Protein AF-A0A7S1AJP6-F1 (afdb_monomer)

InterPro domains:
  IPR013953 FACT complex subunit SPT16, middle domain [PF08644] (137-241)
  IPR013953 FACT complex subunit SPT16, middle domain [SM01286] (136-281)
  IPR040258 FACT complex subunit Spt16 [PTHR13980] (9-328)
  IPR056595 FACT complex subunit SPT16, PH-like domain [PF24824] (252-328)

Sequence (329 aa):
KEREEREKAKKKAAQKEKEKEREERERREKAKKAQEKMREKTSRQKQEPVVTGSARDRLRSRNSQTKQDMAAQARLEEKNVELRAKKLAELKERFSGKAARGDAKAGDGAQKLTRYKAYSSFDQIPKEVLSRPGRLYMDLDKEVLLAPINGCFVPFHARMIKNMARQTEGGVQFLRVNFFTPGNGKGVDDFPAAGPRRAYIKELSFRCEEAVNMDTVLRSFKEVQKRMKQKEDGGEVQQSTGELRRLGSFPCLRDLSMRPIFGTGRRSVGTLEAHQNGFRFNLSGGKDKVDVLYSSVRNAIFEPCEGSMVVLIHLRMKNPIMVAKKKTL

Solvent-accessible surface area (backbone atoms only — not comparable to full-atom values): 19882 Å² total; per-residue (Å²): 109,76,69,57,53,54,50,52,50,50,54,54,50,55,53,53,50,55,52,50,54,50,53,52,52,54,51,54,51,53,51,51,55,51,53,52,55,52,52,54,57,63,62,70,76,74,79,83,90,82,82,92,75,73,78,72,65,58,56,57,56,50,53,54,51,53,50,51,51,51,53,52,50,52,55,49,49,52,51,48,51,51,51,48,50,52,52,49,48,52,49,46,48,35,73,74,45,104,52,82,73,84,87,80,92,74,70,100,69,78,69,44,58,81,76,68,71,52,71,95,54,77,87,74,53,62,67,75,56,71,74,45,82,83,55,71,46,65,43,80,89,65,39,22,37,34,38,61,54,96,90,40,76,47,74,40,37,51,91,51,47,67,50,75,47,78,47,79,57,95,92,43,38,32,42,38,39,33,31,52,37,81,80,48,91,52,59,59,82,37,46,75,84,78,47,104,88,56,84,76,67,53,67,50,75,43,79,46,89,61,63,67,56,54,54,49,43,54,49,54,47,53,49,47,52,52,52,53,49,50,54,58,76,55,49,79,64,68,60,74,92,65,82,80,50,77,50,96,76,56,63,70,45,72,85,39,75,52,83,82,51,56,59,88,89,51,85,35,38,19,34,42,36,45,36,78,49,26,39,38,40,40,37,66,95,54,94,56,68,49,79,47,46,54,88,44,45,66,47,78,47,77,44,70,62,80,91,48,98,57,72,45,80,46,69,38,40,71,54,49,42,81,51,70,91,39,81,43,87

Organism: Noctiluca scintillans (NCBI:txid2966)

Secondary structure (DSSP, 8-state):
-HHHHHHHHHHHHHHHHHHHHHHHHHHHHHHHHHHHHHHHHHHHTS--------TTHHHHHHHHHHHHHHHHHHHHHHHHHHHHHHHHHHHHHHHHTT---SSSS--TT---GGG--S-SSGGGS-HHHHTSTT--EEETTTTEEEEEETTEEEEEEGGGEEEEEEEEETTEEEEEEEE-BTTBSS-GGGSPP--TT-----EEEEEES-HHHHHHHHHHHHHHHHHHHHHHHTTT-----------SS--EEEEEEPSS-SSSSS--EEEEEE-SSEEEEEETTSS-EEEEEGGGEEEEEEE-SSSSSS-EEEEEESS-EEETTEEE-

Foldseek 3Di:
DVVVVVVVVVVVVVVVVVVVVVVVVVVVVVVVVVVVVVVVVVVVVPDDDDDDDDDPPVVVVVVVVVVVVVVVVVVVVVVVVVVVVVVVVVVCCCVVDDNPDDDDPDPPQLAQPVVQDQDPDPVPPDVVQLVDWPFWDADLVSQWIFHHDPRHTDTDHLQQWPAWDWDADPNWIKIKTAGDDDVRDDDVRSYDPDDPPDDDDGMDMDIDPDPVSVVVVRVSSVVSVVVVVCCRLPPDQPPPPDDFAADPDWDKDAQDFDPPDQDPDDTFGFMWTDGDFWIKTDGVPDPDIDTGGPVQFPDWDWDDPPVNPDTDTDTDGPTWDDGNNDTHD

Nearest PDB structures (foldseek):
  7xsx-assembly1_j  TM=6.850E-01  e=1.076E-17  Komagataella phaffii
  7xtd-assembly1_j  TM=6.850E-01  e=1.206E-17  Komagataella phaffii
  7xt7-assembly1_j  TM=6.769E-01  e=1.076E-17  Komagataella phaffii
  7xti-assembly1_j  TM=6.802E-01  e=4.718E-17  Komagataella phaffii
  4khb-assembly1_A  TM=8.424E-01  e=1.590E-07  Thermochaetoides thermophila DSM 1495

Structure (mmCIF, N/CA/C/O backbone):
data_AF-A0A7S1AJP6-F1
#
_entry.id   AF-A0A7S1AJP6-F1
#
loop_
_atom_site.group_PDB
_atom_site.id
_atom_site.type_symbol
_atom_site.label_atom_id
_atom_site.label_alt_id
_atom_site.label_comp_id
_atom_site.label_asym_id
_atom_site.label_entity_id
_atom_site.label_seq_id
_atom_site.pdbx_PDB_ins_code
_atom_site.Cartn_x
_atom_site.Cartn_y
_atom_site.Cartn_z
_atom_site.occupancy
_atom_site.B_iso_or_equiv
_atom_site.auth_seq_id
_atom_site.auth_comp_id
_atom_site.auth_asym_id
_atom_site.auth_atom_id
_atom_site.pdbx_PDB_model_num
ATOM 1 N N . LYS A 1 1 ? -38.779 37.339 4.506 1.00 56.16 1 LYS A N 1
ATOM 2 C CA . LYS A 1 1 ? -37.545 36.576 4.817 1.00 56.16 1 LYS A CA 1
ATOM 3 C C . LYS A 1 1 ? -37.358 35.370 3.886 1.00 56.16 1 LYS A C 1
ATOM 5 O O . LYS A 1 1 ? -36.545 35.473 2.982 1.00 56.16 1 LYS A O 1
ATOM 10 N N . GLU A 1 2 ? -38.153 34.299 3.971 1.00 60.12 2 GLU A N 1
ATOM 11 C CA . GLU A 1 2 ? -37.945 33.082 3.145 1.00 60.12 2 GLU A CA 1
ATOM 12 C C . GLU A 1 2 ? -38.158 33.289 1.622 1.00 60.12 2 GLU A C 1
ATOM 14 O O . GLU A 1 2 ? -37.448 32.732 0.782 1.00 60.12 2 GLU A O 1
ATOM 19 N N . ARG A 1 3 ? -39.099 34.166 1.238 1.00 60.50 3 ARG A N 1
ATOM 20 C CA . ARG A 1 3 ? -39.357 34.531 -0.170 1.00 60.50 3 ARG A CA 1
ATOM 21 C C . ARG A 1 3 ? -38.230 35.376 -0.788 1.00 60.50 3 ARG A C 1
ATOM 23 O O . ARG A 1 3 ? -37.900 35.176 -1.953 1.00 60.50 3 ARG A O 1
ATOM 30 N N . GLU A 1 4 ? -37.600 36.252 -0.004 1.00 67.00 4 GLU A N 1
ATOM 31 C CA . GLU A 1 4 ? -36.459 37.074 -0.444 1.00 67.00 4 GLU A CA 1
ATOM 32 C C . GLU A 1 4 ? -35.175 36.250 -0.592 1.00 67.00 4 GLU A C 1
ATOM 34 O O . GLU A 1 4 ? -34.399 36.480 -1.519 1.00 67.00 4 GLU A O 1
ATOM 39 N N . GLU A 1 5 ? -34.947 35.259 0.276 1.00 68.94 5 GLU A N 1
ATOM 40 C CA . GLU A 1 5 ? -33.808 34.343 0.136 1.00 68.94 5 GLU A CA 1
ATOM 41 C C . GLU A 1 5 ? -33.922 33.472 -1.116 1.00 68.94 5 GLU A C 1
ATOM 43 O O . GLU A 1 5 ? -32.939 33.312 -1.846 1.00 68.94 5 GLU A O 1
ATOM 48 N N . ARG A 1 6 ? -35.126 32.981 -1.439 1.00 70.00 6 ARG A N 1
ATOM 49 C CA . ARG A 1 6 ? -35.370 32.256 -2.697 1.00 70.00 6 ARG A CA 1
ATOM 50 C C . ARG A 1 6 ? -35.142 33.133 -3.928 1.00 70.00 6 ARG A C 1
ATOM 52 O O . ARG A 1 6 ? -34.615 32.647 -4.929 1.00 70.00 6 ARG A O 1
ATOM 59 N N . GLU A 1 7 ? -35.494 34.414 -3.871 1.00 75.38 7 GLU A N 1
ATOM 60 C CA . GLU A 1 7 ? -35.262 35.340 -4.984 1.00 75.38 7 GLU A CA 1
ATOM 61 C C . GLU A 1 7 ? -33.769 35.667 -5.165 1.00 75.38 7 GLU A C 1
ATOM 63 O O . GLU A 1 7 ? -33.260 35.663 -6.289 1.00 75.38 7 GLU A O 1
ATOM 68 N N . LYS A 1 8 ? -33.031 35.854 -4.061 1.00 73.19 8 LYS A N 1
ATOM 69 C CA . LYS A 1 8 ? -31.567 36.025 -4.080 1.00 73.19 8 LYS A CA 1
ATOM 70 C C . LYS A 1 8 ? -30.852 34.774 -4.597 1.00 73.19 8 LYS A C 1
ATOM 72 O O . LYS A 1 8 ? -29.915 34.893 -5.388 1.00 73.19 8 LYS A O 1
ATOM 77 N N . ALA A 1 9 ? -31.314 33.579 -4.224 1.00 75.69 9 ALA A N 1
ATOM 78 C CA . ALA A 1 9 ? -30.767 32.319 -4.724 1.00 75.69 9 ALA A CA 1
ATOM 79 C C . ALA A 1 9 ? -30.994 32.151 -6.237 1.00 75.69 9 ALA A C 1
ATOM 81 O O . ALA A 1 9 ? -30.064 31.778 -6.955 1.00 75.69 9 ALA A O 1
ATOM 82 N N . LYS A 1 10 ? -32.184 32.507 -6.743 1.00 79.00 10 LYS A N 1
ATOM 83 C CA . LYS A 1 10 ? -32.485 32.490 -8.185 1.00 79.00 10 LYS A CA 1
ATOM 84 C C . LYS A 1 10 ? -31.628 33.480 -8.977 1.00 79.00 10 LYS A C 1
ATOM 86 O O . LYS A 1 10 ? -31.074 33.103 -10.006 1.00 79.00 10 LYS A O 1
ATOM 91 N N . LYS A 1 11 ? -31.444 34.710 -8.482 1.00 79.38 11 LYS A N 1
ATOM 92 C CA . LYS A 1 11 ? -30.572 35.710 -9.133 1.00 79.38 11 LYS A CA 1
ATOM 93 C C . LYS A 1 11 ? -29.110 35.251 -9.176 1.00 79.38 11 LYS A C 1
ATOM 95 O O . LYS A 1 11 ? -28.460 35.376 -10.210 1.00 79.38 11 LYS A O 1
ATOM 100 N N . LYS A 1 12 ? -28.615 34.631 -8.099 1.00 78.31 12 LYS A N 1
ATOM 101 C CA . LYS A 1 12 ? -27.246 34.091 -8.030 1.00 78.31 12 LYS A CA 1
ATOM 102 C C . LYS A 1 12 ? -27.038 32.878 -8.947 1.00 78.31 12 LYS A C 1
ATOM 104 O O . LYS A 1 12 ? -25.957 32.724 -9.513 1.00 78.31 12 LYS A O 1
ATOM 109 N N . ALA A 1 13 ? -28.057 32.035 -9.118 1.00 78.00 13 ALA A N 1
ATOM 110 C CA . ALA A 1 13 ? -28.024 30.920 -10.063 1.00 78.00 13 ALA A CA 1
ATOM 111 C C . ALA A 1 13 ? -27.992 31.413 -11.520 1.00 78.00 13 ALA A C 1
ATOM 113 O O . ALA A 1 13 ? -27.115 30.999 -12.274 1.00 78.00 13 ALA A O 1
ATOM 114 N N . ALA A 1 14 ? -28.853 32.373 -11.874 1.00 82.62 14 ALA A N 1
ATOM 115 C CA . ALA A 1 14 ? -28.887 32.965 -13.213 1.00 82.62 14 ALA A CA 1
ATOM 116 C C . ALA A 1 14 ? -27.579 33.694 -13.574 1.00 82.62 14 ALA A C 1
ATOM 118 O O . ALA A 1 14 ? -27.134 33.664 -14.719 1.00 82.62 14 ALA A O 1
ATOM 119 N N . GLN A 1 15 ? -26.929 34.329 -12.595 1.00 81.38 15 GLN A N 1
ATOM 120 C CA . GLN A 1 15 ? -25.642 34.992 -12.810 1.00 81.38 15 GLN A CA 1
ATOM 121 C C . GLN A 1 15 ? -24.507 33.985 -13.058 1.00 81.38 15 GLN A C 1
ATOM 123 O O . GLN A 1 15 ? -23.701 34.195 -13.961 1.00 81.38 15 GLN A O 1
ATOM 128 N N . LYS A 1 16 ? -24.492 32.857 -12.334 1.00 82.56 16 LYS A N 1
ATOM 129 C CA . LYS A 1 16 ? -23.535 31.761 -12.571 1.00 82.56 16 LYS A CA 1
ATOM 130 C C . LYS A 1 16 ? -23.723 31.084 -13.926 1.00 82.56 16 LYS A C 1
ATOM 132 O O . LYS A 1 16 ? -22.752 30.619 -14.513 1.00 82.56 16 LYS A O 1
ATOM 137 N N . GLU A 1 17 ? -24.956 30.984 -14.403 1.00 83.00 17 GLU A N 1
ATOM 138 C CA . GLU A 1 17 ? -25.256 30.373 -15.698 1.00 83.00 17 GLU A CA 1
ATOM 139 C C . GLU A 1 17 ? -24.767 31.256 -16.855 1.00 83.00 17 GLU A C 1
ATOM 141 O O . GLU A 1 17 ? -24.049 30.779 -17.731 1.00 83.00 17 GLU A O 1
ATOM 146 N N . LYS A 1 18 ? -25.002 32.573 -16.768 1.00 84.31 18 LYS A N 1
ATOM 147 C CA . LYS A 1 18 ? -24.465 33.557 -17.725 1.00 84.31 18 LYS A CA 1
ATOM 148 C C . LYS A 1 18 ? -22.935 33.599 -17.756 1.00 84.31 18 LYS A C 1
ATOM 150 O O . LYS A 1 18 ? -22.341 33.794 -18.814 1.00 84.31 18 LYS A O 1
ATOM 155 N N . GLU A 1 19 ? -22.287 33.425 -16.607 1.00 83.88 19 GLU A N 1
ATOM 156 C CA . GLU A 1 19 ? -20.824 33.384 -16.519 1.00 83.88 19 GLU A CA 1
ATOM 157 C C . GLU A 1 19 ? -20.253 32.126 -17.197 1.00 83.88 19 GLU A C 1
ATOM 159 O O . GLU A 1 19 ? -19.309 32.222 -17.980 1.00 83.88 19 GLU A O 1
ATOM 164 N N . LYS A 1 20 ? -20.899 30.967 -17.009 1.00 82.31 20 LYS A N 1
ATOM 165 C CA . LYS A 1 20 ? -20.530 29.719 -17.699 1.00 82.31 20 LYS A CA 1
ATOM 166 C C . LYS A 1 20 ? -20.702 29.801 -19.216 1.00 82.31 20 LYS A C 1
ATOM 168 O O . LYS A 1 20 ? -19.818 29.356 -19.946 1.00 82.31 20 LYS A O 1
ATOM 173 N N . GLU A 1 21 ? -21.799 30.384 -19.700 1.00 83.25 21 GLU A N 1
ATOM 174 C CA . GLU A 1 21 ? -22.013 30.570 -21.143 1.00 83.25 21 GLU A CA 1
ATOM 175 C C . GLU A 1 21 ? -20.952 31.485 -21.767 1.00 83.25 21 GLU A C 1
ATOM 177 O O . GLU A 1 21 ? -20.473 31.233 -22.879 1.00 83.25 21 GLU A O 1
ATOM 182 N N . ARG A 1 22 ? -20.532 32.529 -21.042 1.00 84.19 22 ARG A N 1
ATOM 183 C CA . ARG A 1 22 ? -19.465 33.430 -21.489 1.00 84.19 22 ARG A CA 1
ATOM 184 C C . ARG A 1 22 ? -18.120 32.708 -21.588 1.00 84.19 22 ARG A C 1
ATOM 186 O O . ARG A 1 22 ? -17.447 32.833 -22.612 1.00 84.19 22 ARG A O 1
ATOM 193 N N . GLU A 1 23 ? -17.756 31.912 -20.585 1.00 82.12 23 GLU A N 1
ATOM 194 C CA . GLU A 1 23 ? -16.522 31.114 -20.613 1.00 82.12 23 GLU A CA 1
ATOM 195 C C . GLU A 1 23 ? -16.518 30.077 -21.747 1.00 82.12 23 GLU A C 1
ATOM 197 O O . GLU A 1 23 ? -15.492 29.864 -22.403 1.00 82.12 23 GLU A O 1
ATOM 202 N N . GLU A 1 24 ? -17.659 29.437 -22.022 1.00 82.12 24 GLU A N 1
ATOM 203 C CA . GLU A 1 24 ? -17.764 28.472 -23.118 1.00 82.12 24 GLU A CA 1
ATOM 204 C C . GLU A 1 24 ? -17.609 29.151 -24.486 1.00 82.12 24 GLU A C 1
ATOM 206 O O . GLU A 1 24 ? -16.906 28.639 -25.368 1.00 82.12 24 GLU A O 1
ATOM 211 N N . ARG A 1 25 ? -18.196 30.342 -24.656 1.00 84.31 25 ARG A N 1
ATOM 212 C CA . ARG A 1 25 ? -18.063 31.137 -25.882 1.00 84.31 25 ARG A CA 1
ATOM 213 C C . ARG A 1 25 ? -16.614 31.561 -26.125 1.00 84.31 25 ARG A C 1
ATOM 215 O O . ARG A 1 25 ? -16.120 31.395 -27.242 1.00 84.31 25 ARG A O 1
ATOM 222 N N . GLU A 1 26 ? -15.903 31.999 -25.087 1.00 84.44 26 GLU A N 1
ATOM 223 C CA . GLU A 1 26 ? -14.478 32.349 -25.181 1.00 84.44 26 GLU A CA 1
ATOM 224 C C . GLU A 1 26 ? -13.595 31.136 -25.522 1.00 84.44 26 GLU A C 1
ATOM 226 O O . GLU A 1 26 ? -12.657 31.247 -26.319 1.00 84.44 26 GLU A O 1
ATOM 231 N N . ARG A 1 27 ? -13.902 29.947 -24.984 1.00 82.69 27 ARG A N 1
ATOM 232 C CA . ARG A 1 27 ? -13.190 28.705 -25.338 1.00 82.69 27 ARG A CA 1
ATOM 233 C C . ARG A 1 27 ? -13.412 28.305 -26.795 1.00 82.69 27 ARG A C 1
ATOM 235 O O . ARG A 1 27 ? -12.450 27.941 -27.474 1.00 82.69 27 ARG A O 1
ATOM 242 N N . ARG A 1 28 ? -14.648 28.408 -27.298 1.00 83.81 28 ARG A N 1
ATOM 243 C CA . ARG A 1 28 ? -14.970 28.124 -28.709 1.00 83.81 28 ARG A CA 1
ATOM 244 C C . ARG A 1 28 ? -14.268 29.097 -29.658 1.00 83.81 28 ARG A C 1
ATOM 246 O O . ARG A 1 28 ? -13.784 28.679 -30.708 1.00 83.81 28 ARG A O 1
ATOM 253 N N . GLU A 1 29 ? -14.157 30.370 -29.286 1.00 85.38 29 GLU A N 1
ATOM 254 C CA . GLU A 1 29 ? -13.472 31.372 -30.107 1.00 85.38 29 GLU A CA 1
ATOM 255 C C . GLU A 1 29 ? -11.949 31.153 -30.147 1.00 85.38 29 GLU A C 1
ATOM 257 O O . GLU A 1 29 ? -11.337 31.215 -31.216 1.00 85.38 29 GLU A O 1
ATOM 262 N N . LYS A 1 30 ? -11.336 30.793 -29.008 1.00 85.50 30 LYS A N 1
ATOM 263 C CA . LYS A 1 30 ? -9.914 30.407 -28.948 1.00 85.50 30 LYS A CA 1
ATOM 264 C C . LYS A 1 30 ? -9.622 29.157 -29.784 1.00 85.50 30 LYS A C 1
ATOM 266 O O . LYS A 1 30 ? -8.602 29.118 -30.471 1.00 85.50 30 LYS A O 1
ATOM 271 N N . ALA A 1 31 ? -10.521 28.170 -29.784 1.00 80.12 31 ALA A N 1
ATOM 272 C CA . ALA A 1 31 ? -10.383 26.965 -30.605 1.00 80.12 31 ALA A CA 1
ATOM 273 C C . ALA A 1 31 ? -10.464 27.267 -32.114 1.00 80.12 31 ALA A C 1
ATOM 275 O O . ALA A 1 31 ? -9.651 26.751 -32.882 1.00 80.12 31 ALA A O 1
ATOM 276 N N . LYS A 1 32 ? -11.377 28.156 -32.536 1.00 84.56 32 LYS A N 1
ATOM 277 C CA . LYS A 1 32 ? -11.468 28.608 -33.937 1.00 84.56 32 LYS A CA 1
ATOM 278 C C . LYS A 1 32 ? -10.202 29.344 -34.387 1.00 84.56 32 LYS A C 1
ATOM 280 O O . LYS A 1 32 ? -9.630 28.984 -35.413 1.00 84.56 32 LYS A O 1
ATOM 285 N N . LYS A 1 33 ? -9.698 30.285 -33.578 1.00 82.62 33 LYS A N 1
ATOM 286 C CA . LYS A 1 33 ? -8.439 31.005 -33.857 1.00 82.62 33 LYS A CA 1
ATOM 287 C C . LYS A 1 33 ? -7.226 30.065 -33.927 1.00 82.62 33 LYS A C 1
ATOM 289 O O . LYS A 1 33 ? -6.312 30.296 -34.714 1.00 82.62 33 LYS A O 1
ATOM 294 N N . ALA A 1 34 ? -7.207 28.993 -33.131 1.00 78.81 34 ALA A N 1
ATOM 295 C CA . ALA A 1 34 ? -6.146 27.988 -33.186 1.00 78.81 34 ALA A CA 1
ATOM 296 C C . ALA A 1 34 ? -6.198 27.146 -34.474 1.00 78.81 34 ALA A C 1
ATOM 298 O O . ALA A 1 34 ? -5.155 26.914 -35.085 1.00 78.81 34 ALA A O 1
ATOM 299 N N . GLN A 1 35 ? -7.392 26.735 -34.921 1.00 73.50 35 GLN A N 1
ATOM 300 C CA . GLN A 1 35 ? -7.562 26.010 -36.188 1.00 73.50 35 GLN A CA 1
ATOM 301 C C . GLN A 1 35 ? -7.201 26.864 -37.409 1.00 73.50 35 GLN A C 1
ATOM 303 O O . GLN A 1 35 ? -6.574 26.361 -38.341 1.00 73.50 35 GLN A O 1
ATOM 308 N N . GLU A 1 36 ? -7.543 28.151 -37.396 1.00 78.06 36 GLU A N 1
ATOM 309 C CA . GLU A 1 36 ? -7.215 29.084 -38.478 1.00 78.06 36 GLU A CA 1
ATOM 310 C C . GLU A 1 36 ? -5.699 29.302 -38.603 1.00 78.06 36 GLU A C 1
ATOM 312 O O . GLU A 1 36 ? -5.139 29.142 -39.687 1.00 78.06 36 GLU A O 1
ATOM 317 N N . LYS A 1 37 ? -4.998 29.503 -37.475 1.00 75.56 37 LYS A N 1
ATOM 318 C CA . LYS A 1 37 ? -3.525 29.577 -37.447 1.00 75.56 37 LYS A CA 1
ATOM 319 C C . LYS A 1 37 ? -2.846 28.287 -37.907 1.00 75.56 37 LYS A C 1
ATOM 321 O O . LYS A 1 37 ? -1.757 28.335 -38.478 1.00 75.56 37 LYS A O 1
ATOM 326 N N . MET A 1 38 ? -3.455 27.130 -37.645 1.00 69.19 38 MET A N 1
ATOM 327 C CA . MET A 1 38 ? -2.921 25.844 -38.098 1.00 69.19 38 MET A CA 1
ATOM 328 C C . MET A 1 38 ? -3.061 25.701 -39.618 1.00 69.19 38 MET A C 1
ATOM 330 O O . MET A 1 38 ? -2.098 25.313 -40.274 1.00 69.19 38 MET A O 1
ATOM 334 N N . ARG A 1 39 ? -4.206 26.109 -40.184 1.00 71.88 39 ARG A N 1
ATOM 335 C CA . ARG A 1 39 ? -4.442 26.142 -41.638 1.00 71.88 39 ARG A CA 1
ATOM 336 C C . ARG A 1 39 ? -3.510 27.106 -42.373 1.00 71.88 39 ARG A C 1
ATOM 338 O O . ARG A 1 39 ? -2.997 26.746 -43.428 1.00 71.88 39 ARG A O 1
ATOM 345 N N . GLU A 1 40 ? -3.247 28.286 -41.813 1.00 66.12 40 GLU A N 1
ATOM 346 C CA . GLU A 1 40 ? -2.344 29.272 -42.426 1.00 66.12 40 GLU A CA 1
ATOM 347 C C . GLU A 1 40 ? -0.870 28.815 -42.404 1.00 66.12 40 GLU A C 1
ATOM 349 O O . GLU A 1 40 ? -0.107 29.075 -43.334 1.00 66.12 40 GLU A O 1
ATOM 354 N N . LYS A 1 41 ? -0.461 28.052 -41.380 1.00 63.97 41 LYS A N 1
ATOM 355 C CA . LYS A 1 41 ? 0.869 27.418 -41.357 1.00 63.97 41 LYS A CA 1
ATOM 356 C C . LYS A 1 41 ? 1.011 26.314 -42.404 1.00 63.97 41 LYS A C 1
ATOM 358 O O . LYS A 1 41 ? 2.082 26.178 -42.985 1.00 63.97 41 LYS A O 1
ATOM 363 N N . THR A 1 42 ? -0.052 25.557 -42.682 1.00 56.50 42 THR A N 1
ATOM 364 C CA . THR A 1 42 ? -0.032 24.511 -43.718 1.00 56.50 42 THR A CA 1
ATOM 365 C C . THR A 1 42 ? -0.034 25.091 -45.139 1.00 56.50 42 THR A C 1
ATOM 367 O O . THR A 1 42 ? 0.513 24.463 -46.043 1.00 56.50 42 THR A O 1
ATOM 370 N N . SER A 1 43 ? -0.594 26.289 -45.359 1.00 53.69 43 SER A N 1
ATOM 371 C CA . SER A 1 43 ? -0.595 26.932 -46.684 1.00 53.69 43 SER A CA 1
ATOM 372 C C . SER A 1 43 ? 0.733 27.613 -47.040 1.00 53.69 43 SER A C 1
ATOM 374 O O . SER A 1 43 ? 1.105 27.618 -48.211 1.00 53.69 43 SER A O 1
ATOM 376 N N . ARG A 1 44 ? 1.493 28.122 -46.057 1.00 50.97 44 ARG A N 1
ATOM 377 C CA . ARG A 1 44 ? 2.802 28.770 -46.297 1.00 50.97 44 ARG A CA 1
ATOM 378 C C . ARG A 1 44 ? 3.956 27.805 -46.582 1.00 50.97 44 ARG A C 1
ATOM 380 O O . ARG A 1 44 ? 4.976 28.231 -47.103 1.00 50.97 44 ARG A O 1
ATOM 387 N N . GLN A 1 45 ? 3.809 26.512 -46.296 1.00 47.84 45 GLN A N 1
ATOM 388 C CA . GLN A 1 45 ? 4.880 25.518 -46.460 1.00 47.84 45 GLN A CA 1
ATOM 389 C C . GLN A 1 45 ? 4.931 24.875 -47.865 1.00 47.84 45 GLN A C 1
ATOM 391 O O . GLN A 1 45 ? 5.579 23.848 -48.047 1.00 47.84 45 GLN A O 1
ATOM 396 N N . LYS A 1 46 ? 4.226 25.444 -48.858 1.00 46.72 46 LYS A N 1
ATOM 397 C CA . LYS A 1 46 ? 4.014 24.836 -50.186 1.00 46.72 46 LYS A CA 1
ATOM 398 C C . LYS A 1 46 ? 4.429 25.702 -51.388 1.00 46.72 46 LYS A C 1
ATOM 400 O O . LYS A 1 46 ? 3.881 25.515 -52.472 1.00 46.72 46 LYS A O 1
ATOM 405 N N . GLN A 1 47 ? 5.381 26.624 -51.231 1.00 35.81 47 GLN A N 1
ATOM 406 C CA . GLN A 1 47 ? 5.921 27.401 -52.356 1.00 35.81 47 GLN A CA 1
ATOM 407 C C . GLN A 1 47 ? 7.455 27.398 -52.382 1.00 35.81 47 GLN A C 1
ATOM 409 O O . GLN A 1 47 ? 8.089 28.109 -51.614 1.00 35.81 47 GLN A O 1
ATOM 414 N N . GLU A 1 48 ? 8.016 26.640 -53.327 1.00 33.31 48 GLU A N 1
ATOM 415 C CA . GLU A 1 48 ? 9.324 26.882 -53.954 1.00 33.31 48 GLU A CA 1
ATOM 416 C C . GLU A 1 48 ? 9.184 26.709 -55.486 1.00 33.31 48 GLU A C 1
ATOM 418 O O . GLU A 1 48 ? 8.255 26.024 -55.937 1.00 33.31 48 GLU A O 1
ATOM 423 N N . PRO A 1 49 ? 10.024 27.380 -56.302 1.00 43.12 49 PRO A N 1
ATOM 424 C CA . PRO A 1 49 ? 9.745 27.649 -57.712 1.00 43.12 49 PRO A CA 1
ATOM 425 C C . PRO A 1 49 ? 10.164 26.490 -58.629 1.00 43.12 49 PRO A C 1
ATOM 427 O O . PRO A 1 49 ? 11.176 25.833 -58.403 1.00 43.12 49 PRO A O 1
ATOM 430 N N . VAL A 1 50 ? 9.410 26.259 -59.712 1.00 35.81 50 VAL A N 1
ATOM 431 C CA . VAL A 1 50 ? 9.725 25.232 -60.721 1.00 35.81 50 VAL A CA 1
ATOM 432 C C . VAL A 1 50 ? 10.126 25.875 -62.047 1.00 35.81 50 VAL A C 1
ATOM 434 O O . VAL A 1 50 ? 9.387 26.669 -62.625 1.00 35.81 50 VAL A O 1
ATOM 437 N N . VAL A 1 51 ? 11.305 25.463 -62.516 1.00 40.16 51 VAL A N 1
ATOM 438 C CA . VAL A 1 51 ? 11.956 25.794 -63.789 1.00 40.16 51 VAL A CA 1
ATOM 439 C C . VAL A 1 51 ? 11.212 25.202 -65.002 1.00 40.16 51 VAL A C 1
ATOM 441 O O . VAL A 1 51 ? 10.559 24.153 -64.950 1.00 40.16 51 VAL A O 1
ATOM 444 N N . THR A 1 52 ? 11.331 25.933 -66.108 1.00 46.41 52 THR A N 1
ATOM 445 C CA . THR A 1 52 ? 10.752 25.753 -67.444 1.00 46.41 52 THR A CA 1
ATOM 446 C C . THR A 1 52 ? 10.931 24.347 -68.038 1.00 46.41 52 THR A C 1
ATOM 448 O O . THR A 1 52 ? 11.989 23.732 -67.961 1.00 46.41 52 THR A O 1
ATOM 451 N N . GLY A 1 53 ? 9.870 23.824 -68.665 1.00 42.16 53 GLY A N 1
ATOM 452 C CA . GLY A 1 53 ? 9.921 22.593 -69.461 1.00 42.16 53 GLY A CA 1
ATOM 453 C C . GLY A 1 53 ? 8.534 22.070 -69.860 1.00 42.16 53 GLY A C 1
ATOM 454 O O . GLY A 1 53 ? 7.715 21.777 -68.994 1.00 42.16 53 GLY A O 1
ATOM 455 N N . SER A 1 54 ? 8.307 21.997 -71.176 1.00 51.47 54 SER A N 1
ATOM 456 C CA . SER A 1 54 ? 7.141 21.528 -71.957 1.00 51.47 54 SER A CA 1
ATOM 457 C C . SER A 1 54 ? 5.906 20.976 -71.210 1.00 51.47 54 SER A C 1
ATOM 459 O O . SER A 1 54 ? 5.939 19.949 -70.529 1.00 51.47 54 SER A O 1
ATOM 461 N N . ALA A 1 55 ? 4.765 21.639 -71.420 1.00 54.78 55 ALA A N 1
ATOM 462 C CA . ALA A 1 55 ? 3.513 21.464 -70.679 1.00 54.78 55 ALA A CA 1
ATOM 463 C C . ALA A 1 55 ? 2.653 20.238 -71.064 1.00 54.78 55 ALA A C 1
ATOM 465 O O . ALA A 1 55 ? 1.666 19.962 -70.381 1.00 54.78 55 ALA A O 1
ATOM 466 N N . ARG A 1 56 ? 2.978 19.494 -72.132 1.00 53.84 56 ARG A N 1
ATOM 467 C CA . ARG A 1 56 ? 2.088 18.428 -72.648 1.00 53.84 56 ARG A CA 1
ATOM 468 C C . ARG A 1 56 ? 2.385 17.017 -72.120 1.00 53.84 56 ARG A C 1
ATOM 470 O O . ARG A 1 56 ? 1.432 16.289 -71.853 1.00 53.84 56 ARG A O 1
ATOM 477 N N . ASP A 1 57 ? 3.642 16.659 -71.850 1.00 50.78 57 ASP A N 1
ATOM 478 C CA . ASP A 1 57 ? 3.989 15.334 -71.286 1.00 50.78 57 ASP A CA 1
ATOM 479 C C . ASP A 1 57 ? 3.846 15.260 -69.756 1.00 50.78 57 ASP A C 1
ATOM 481 O O . ASP A 1 57 ? 3.477 14.229 -69.185 1.00 50.78 57 ASP A O 1
ATOM 485 N N . ARG A 1 58 ? 4.032 16.393 -69.068 1.00 52.25 58 ARG A N 1
ATOM 486 C CA . ARG A 1 58 ? 3.895 16.489 -67.604 1.00 52.25 58 ARG A CA 1
ATOM 487 C C . ARG A 1 58 ? 2.451 16.294 -67.123 1.00 52.25 58 ARG A C 1
ATOM 489 O O . ARG A 1 58 ? 2.244 15.851 -65.997 1.00 52.25 58 ARG A O 1
ATOM 496 N N . LEU A 1 59 ? 1.447 16.582 -67.956 1.00 49.66 59 LEU A N 1
ATOM 497 C CA . LEU A 1 59 ? 0.033 16.463 -67.575 1.00 49.66 59 LEU A CA 1
ATOM 498 C C . LEU A 1 59 ? -0.461 15.004 -67.576 1.00 49.66 59 LEU A C 1
ATOM 500 O O . LEU A 1 59 ? -1.322 14.646 -66.773 1.00 49.66 59 LEU A O 1
ATOM 504 N N . ARG A 1 60 ? 0.103 14.146 -68.440 1.00 52.38 60 ARG A N 1
ATOM 505 C CA . ARG A 1 60 ? -0.265 12.721 -68.531 1.00 52.38 60 ARG A CA 1
ATOM 506 C C . ARG A 1 60 ? 0.387 11.882 -67.430 1.00 52.38 60 ARG A C 1
ATOM 508 O O . ARG A 1 60 ? -0.321 11.125 -66.772 1.00 52.38 60 ARG A O 1
ATOM 515 N N . SER A 1 61 ? 1.677 12.096 -67.161 1.00 53.19 61 SER A N 1
ATOM 516 C CA . SER A 1 61 ? 2.405 11.417 -66.073 1.00 53.19 61 SER A CA 1
ATOM 517 C C . SER A 1 61 ? 1.887 11.817 -64.678 1.00 53.19 61 SER A C 1
ATOM 519 O O . SER A 1 61 ? 1.672 10.975 -63.806 1.00 53.19 61 SER A O 1
ATOM 521 N N . ARG A 1 62 ? 1.527 13.096 -64.483 1.00 54.78 62 ARG A N 1
ATOM 522 C CA . ARG A 1 62 ? 0.905 13.557 -63.232 1.00 54.78 62 ARG A CA 1
ATOM 523 C C . ARG A 1 62 ? -0.474 12.930 -63.004 1.00 54.78 62 ARG A C 1
ATOM 525 O O . ARG A 1 62 ? -0.789 12.582 -61.872 1.00 54.78 62 ARG A O 1
ATOM 532 N N . ASN A 1 63 ? -1.277 12.712 -64.048 1.00 57.44 63 ASN A N 1
ATOM 533 C CA . ASN A 1 63 ? -2.586 12.058 -63.917 1.00 57.44 63 ASN A CA 1
ATOM 534 C C . ASN A 1 63 ? -2.490 10.553 -63.611 1.00 57.44 63 ASN A C 1
ATOM 536 O O . ASN A 1 63 ? -3.330 10.043 -62.872 1.00 57.44 63 ASN A O 1
ATOM 540 N N . SER A 1 64 ? -1.491 9.834 -64.139 1.00 61.09 64 SER A N 1
ATOM 541 C CA . SER A 1 64 ? -1.274 8.423 -63.782 1.00 61.09 64 SER A CA 1
ATOM 542 C C . SER A 1 64 ? -0.770 8.267 -62.349 1.00 61.09 64 SER A C 1
ATOM 544 O O . SER A 1 64 ? -1.271 7.409 -61.626 1.00 61.09 64 SER A O 1
ATOM 546 N N . GLN A 1 65 ? 0.145 9.138 -61.910 1.00 60.88 65 GLN A N 1
ATOM 547 C CA . GLN A 1 65 ? 0.675 9.120 -60.545 1.00 60.88 65 GLN A CA 1
ATOM 548 C C . GLN A 1 65 ? -0.403 9.493 -59.517 1.00 60.88 65 GLN A C 1
ATOM 550 O O . GLN A 1 65 ? -0.597 8.777 -58.545 1.00 60.88 65 GLN A O 1
ATOM 555 N N . THR A 1 66 ? -1.216 10.520 -59.799 1.00 62.31 66 THR A N 1
ATOM 556 C CA . THR A 1 66 ? -2.329 10.914 -58.913 1.00 62.31 66 THR A CA 1
ATOM 557 C C . THR A 1 66 ? -3.388 9.808 -58.802 1.00 62.31 66 THR A C 1
ATOM 559 O O . THR A 1 66 ? -3.952 9.599 -57.732 1.00 62.31 66 THR A O 1
ATOM 562 N N . LYS A 1 67 ? -3.644 9.048 -59.879 1.00 66.31 67 LYS A N 1
ATOM 563 C CA . LYS A 1 67 ? -4.545 7.881 -59.835 1.00 66.31 67 LYS A CA 1
ATOM 564 C C . LYS A 1 67 ? -3.962 6.722 -59.020 1.00 66.31 67 LYS A C 1
ATOM 566 O O . LYS A 1 67 ? -4.712 6.073 -58.296 1.00 66.31 67 LYS A O 1
ATOM 571 N N . GLN A 1 68 ? -2.655 6.469 -59.115 1.00 67.88 68 GLN A N 1
ATOM 572 C CA . GLN A 1 68 ? -1.981 5.450 -58.304 1.00 67.88 68 GLN A CA 1
ATOM 573 C C . GLN A 1 68 ? -1.925 5.839 -56.822 1.00 67.88 68 GLN A C 1
ATOM 575 O O . GLN A 1 68 ? -2.209 4.996 -55.974 1.00 67.88 68 GLN A O 1
ATOM 580 N N . ASP A 1 69 ? -1.665 7.109 -56.509 1.00 69.19 69 ASP A N 1
ATOM 581 C CA . ASP A 1 69 ? -1.648 7.623 -55.136 1.00 69.19 69 ASP A CA 1
ATOM 582 C C . ASP A 1 69 ? -3.047 7.599 -54.505 1.00 69.19 69 ASP A C 1
ATOM 584 O O . ASP A 1 69 ? -3.198 7.178 -53.359 1.00 69.19 69 ASP A O 1
ATOM 588 N N . MET A 1 70 ? -4.092 7.950 -55.265 1.00 69.81 70 MET A N 1
ATOM 589 C CA . MET A 1 70 ? -5.488 7.824 -54.824 1.00 69.81 70 MET A CA 1
ATOM 590 C C . MET A 1 70 ? -5.887 6.359 -54.599 1.00 69.81 70 MET A C 1
ATOM 592 O O . MET A 1 70 ? -6.560 6.049 -53.619 1.00 69.81 70 MET A O 1
ATOM 596 N N . ALA A 1 71 ? -5.441 5.436 -55.459 1.00 74.75 71 ALA A N 1
ATOM 597 C CA . ALA A 1 71 ? -5.682 4.005 -55.274 1.00 74.75 71 ALA A CA 1
ATOM 598 C C . ALA A 1 71 ? -4.910 3.434 -54.068 1.00 74.75 71 ALA A C 1
ATOM 600 O O . ALA A 1 71 ? -5.425 2.575 -53.350 1.00 74.75 71 ALA A O 1
ATOM 601 N N . ALA A 1 72 ? -3.692 3.918 -53.810 1.00 74.56 72 ALA A N 1
ATOM 602 C CA . ALA A 1 72 ? -2.909 3.553 -52.634 1.00 74.56 72 ALA A CA 1
ATOM 603 C C . ALA A 1 72 ? -3.533 4.105 -51.342 1.00 74.56 72 ALA A C 1
ATOM 605 O O . ALA A 1 72 ? -3.608 3.379 -50.350 1.00 74.56 72 ALA A O 1
ATOM 606 N N . GLN A 1 73 ? -4.039 5.343 -51.362 1.00 72.06 73 GLN A N 1
ATOM 607 C CA . GLN A 1 73 ? -4.767 5.948 -50.243 1.00 72.06 73 GLN A CA 1
ATOM 608 C C . GLN A 1 73 ? -6.080 5.219 -49.955 1.00 72.06 73 GLN A C 1
ATOM 610 O O . GLN A 1 73 ? -6.319 4.872 -48.802 1.00 72.06 73 GLN A O 1
ATOM 615 N N . ALA A 1 74 ? -6.866 4.885 -50.982 1.00 77.19 74 ALA A N 1
ATOM 616 C CA . ALA A 1 74 ? -8.097 4.109 -50.820 1.00 77.19 74 ALA A CA 1
ATOM 617 C C . ALA A 1 74 ? -7.825 2.730 -50.188 1.00 77.19 74 ALA A C 1
ATOM 619 O O . ALA A 1 74 ? -8.469 2.352 -49.211 1.00 77.19 74 ALA A O 1
ATOM 620 N N . ARG A 1 75 ? -6.784 2.017 -50.647 1.00 79.31 75 ARG A N 1
ATOM 621 C CA . ARG A 1 75 ? -6.356 0.739 -50.040 1.00 79.31 75 ARG A CA 1
ATOM 622 C C . ARG A 1 75 ? -5.884 0.894 -48.593 1.00 79.31 75 ARG A C 1
ATOM 624 O O . ARG A 1 75 ? -6.054 -0.019 -47.783 1.00 79.31 75 ARG A O 1
ATOM 631 N N . LEU A 1 76 ? -5.252 2.019 -48.254 1.00 73.50 76 LEU A N 1
ATOM 632 C CA . LEU A 1 76 ? -4.826 2.312 -46.887 1.00 73.50 76 LEU A CA 1
ATOM 633 C C . LEU A 1 76 ? -6.031 2.610 -45.986 1.00 73.50 76 LEU A C 1
ATOM 635 O O . LEU A 1 76 ? -6.061 2.178 -44.836 1.00 73.50 76 LEU A O 1
ATOM 639 N N . GLU A 1 77 ? -7.026 3.334 -46.496 1.00 77.12 77 GLU A N 1
ATOM 640 C CA . GLU A 1 77 ? -8.271 3.640 -45.791 1.00 77.12 77 GLU A CA 1
ATOM 641 C C . GLU A 1 77 ? -9.098 2.383 -45.532 1.00 77.12 77 GLU A C 1
ATOM 643 O O . GLU A 1 77 ? -9.502 2.171 -44.390 1.00 77.12 77 GLU A O 1
ATOM 648 N N . GLU A 1 78 ? -9.247 1.501 -46.521 1.00 79.00 78 GLU A N 1
ATOM 649 C CA . GLU A 1 78 ? -9.900 0.196 -46.358 1.00 79.00 78 GLU A CA 1
ATOM 650 C C . GLU A 1 78 ? -9.207 -0.646 -45.279 1.00 79.00 78 GLU A C 1
ATOM 652 O O . GLU A 1 78 ? -9.852 -1.098 -44.330 1.00 79.00 78 GLU A O 1
ATOM 657 N N . LYS A 1 79 ? -7.870 -0.763 -45.336 1.00 81.00 79 LYS A N 1
ATOM 658 C CA . LYS A 1 79 ? -7.090 -1.451 -44.292 1.00 81.00 79 LYS A CA 1
ATOM 659 C C . LYS A 1 79 ? -7.242 -0.794 -42.923 1.00 81.00 79 LYS A C 1
ATOM 661 O O . LYS A 1 79 ? -7.305 -1.494 -41.915 1.00 81.00 79 LYS A O 1
ATOM 666 N N . ASN A 1 80 ? -7.309 0.534 -42.856 1.00 73.88 80 ASN A N 1
ATOM 667 C CA . ASN A 1 80 ? -7.495 1.265 -41.603 1.00 73.88 80 ASN A CA 1
ATOM 668 C C . ASN A 1 80 ? -8.904 1.081 -41.028 1.00 73.88 80 ASN A C 1
ATOM 670 O O . ASN A 1 80 ? -9.053 1.010 -39.808 1.00 73.88 80 ASN A O 1
ATOM 674 N N . VAL A 1 81 ? -9.933 0.995 -41.872 1.00 86.12 81 VAL A N 1
ATOM 675 C CA . VAL A 1 81 ? -11.305 0.675 -41.458 1.00 86.12 81 VAL A CA 1
ATOM 676 C C . VAL A 1 81 ? -11.366 -0.753 -40.927 1.00 86.12 81 VAL A C 1
ATOM 678 O O . VAL A 1 81 ? -11.886 -0.964 -39.833 1.00 86.12 81 VAL A O 1
ATOM 681 N N . GLU A 1 82 ? -10.750 -1.710 -41.620 1.00 82.56 82 GLU A N 1
ATOM 682 C CA . GLU A 1 82 ? -10.679 -3.101 -41.171 1.00 82.56 82 GLU A CA 1
ATOM 683 C C . GLU A 1 82 ? -9.897 -3.236 -39.852 1.00 82.56 82 GLU A C 1
ATOM 685 O O . GLU A 1 82 ? -10.353 -3.890 -38.914 1.00 82.56 82 GLU A O 1
ATOM 690 N N . LEU A 1 83 ? -8.758 -2.547 -39.717 1.00 80.44 83 LEU A N 1
ATOM 691 C CA . LEU A 1 83 ? -7.984 -2.474 -38.472 1.00 80.44 83 LEU A CA 1
ATOM 692 C C . LEU A 1 83 ? -8.781 -1.838 -37.330 1.00 80.44 83 LEU A C 1
ATOM 694 O O . LEU A 1 83 ? -8.698 -2.306 -36.193 1.00 80.44 83 LEU A O 1
ATOM 698 N N . ARG A 1 84 ? -9.558 -0.783 -37.602 1.00 79.19 84 ARG A N 1
ATOM 699 C CA . ARG A 1 84 ? -10.445 -0.164 -36.605 1.00 79.19 84 ARG A CA 1
ATOM 700 C C . ARG A 1 84 ? -11.565 -1.109 -36.202 1.00 79.19 84 ARG A C 1
ATOM 702 O O . ARG A 1 84 ? -11.847 -1.194 -35.013 1.00 79.19 84 ARG A O 1
ATOM 709 N N . ALA A 1 85 ? -12.161 -1.831 -37.148 1.00 87.81 85 ALA A N 1
ATOM 710 C CA . ALA A 1 85 ? -13.204 -2.812 -36.876 1.00 87.81 85 ALA A CA 1
ATOM 711 C C . ALA A 1 85 ? -12.666 -3.979 -36.038 1.00 87.81 85 ALA A C 1
ATOM 713 O O . ALA A 1 85 ? -13.269 -4.314 -35.022 1.00 87.81 85 ALA A O 1
ATOM 714 N N . LYS A 1 86 ? -11.489 -4.521 -36.380 1.00 85.50 86 LYS A N 1
ATOM 715 C CA . LYS A 1 86 ? -10.800 -5.556 -35.591 1.00 85.50 86 LYS A CA 1
ATOM 716 C C . LYS A 1 86 ? -10.466 -5.067 -34.183 1.00 85.50 86 LYS A C 1
ATOM 718 O O . LYS A 1 86 ? -10.790 -5.750 -33.221 1.00 85.50 86 LYS A O 1
ATOM 723 N N . LYS A 1 87 ? -9.917 -3.854 -34.036 1.00 79.38 87 LYS A N 1
ATOM 724 C CA . LYS A 1 87 ? -9.654 -3.255 -32.715 1.00 79.38 87 LYS A CA 1
ATOM 725 C C . LYS A 1 87 ? -10.931 -2.977 -31.924 1.00 79.38 87 LYS A C 1
ATOM 727 O O . LYS A 1 87 ? -10.927 -3.130 -30.712 1.00 79.38 87 LYS A O 1
ATOM 732 N N . LEU A 1 88 ? -12.020 -2.568 -32.576 1.00 73.88 88 LEU A N 1
ATOM 733 C CA . LEU A 1 88 ? -13.319 -2.365 -31.928 1.00 73.88 88 LEU A CA 1
ATOM 734 C C . LEU A 1 88 ? -13.957 -3.686 -31.500 1.00 73.88 88 LEU A C 1
ATOM 736 O O . LEU A 1 88 ? -14.564 -3.727 -30.436 1.00 73.88 88 LEU A O 1
ATOM 740 N N . ALA A 1 89 ? -13.818 -4.748 -32.294 1.00 80.31 89 ALA A N 1
ATOM 741 C CA . ALA A 1 89 ? -14.259 -6.091 -31.937 1.00 80.31 89 ALA A CA 1
ATOM 742 C C . ALA A 1 89 ? -13.439 -6.638 -30.762 1.00 80.31 89 ALA A C 1
ATOM 744 O O . ALA A 1 89 ? -14.024 -7.053 -29.770 1.00 80.31 89 ALA A O 1
ATOM 745 N N . GLU A 1 90 ? -12.112 -6.508 -30.810 1.00 77.06 90 GLU A N 1
ATOM 746 C CA . GLU A 1 90 ? -11.215 -6.857 -29.705 1.00 77.06 90 GLU A CA 1
ATOM 747 C C . GLU A 1 90 ? -11.538 -6.048 -28.436 1.00 77.06 90 GLU A C 1
ATOM 749 O O . GLU A 1 90 ? -11.586 -6.594 -27.338 1.00 77.06 90 GLU A O 1
ATOM 754 N N . LEU A 1 91 ? -11.811 -4.744 -28.562 1.00 64.44 91 LEU A N 1
ATOM 755 C CA . LEU A 1 91 ? -12.247 -3.906 -27.443 1.00 64.44 91 LEU A CA 1
ATOM 756 C C . LEU A 1 91 ? -13.604 -4.354 -26.902 1.00 64.44 91 LEU A C 1
ATOM 758 O O . LEU A 1 91 ? -13.766 -4.428 -25.689 1.00 64.44 91 LEU A O 1
ATOM 762 N N . LYS A 1 92 ? -14.572 -4.661 -27.771 1.00 72.75 92 LYS A N 1
ATOM 763 C C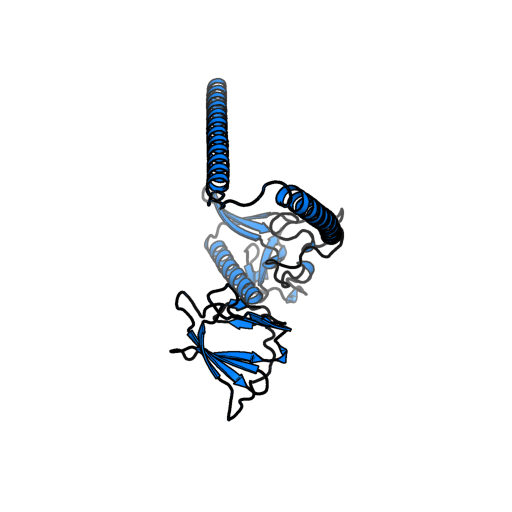A . LYS A 1 92 ? -15.882 -5.167 -27.350 1.00 72.75 92 LYS A CA 1
ATOM 764 C C . LYS A 1 92 ? -15.740 -6.493 -26.620 1.00 72.75 92 LYS A C 1
ATOM 766 O O . LYS A 1 92 ? -16.302 -6.605 -25.544 1.00 72.75 92 LYS A O 1
ATOM 771 N N . GLU A 1 93 ? -14.943 -7.424 -27.131 1.00 70.88 93 GLU A N 1
ATOM 772 C CA . GLU A 1 93 ? -14.692 -8.727 -26.513 1.00 70.88 93 GLU A CA 1
ATOM 773 C C . GLU A 1 93 ? -13.980 -8.590 -25.156 1.00 70.88 93 GLU A C 1
ATOM 775 O O . GLU A 1 93 ? -14.426 -9.158 -24.157 1.00 70.88 93 GLU A O 1
ATOM 780 N N . ARG A 1 94 ? -12.952 -7.728 -25.071 1.00 62.44 94 ARG A N 1
ATOM 781 C CA . ARG A 1 94 ? -12.272 -7.374 -23.809 1.00 62.44 94 ARG A CA 1
ATOM 782 C C . ARG A 1 94 ? -13.214 -6.744 -22.778 1.00 62.44 94 ARG A C 1
ATOM 784 O O . ARG A 1 94 ? -13.010 -6.931 -21.579 1.00 62.44 94 ARG A O 1
ATOM 791 N N . PHE A 1 95 ? -14.207 -5.971 -23.217 1.00 56.94 95 PHE A N 1
ATOM 792 C CA . PHE A 1 95 ? -15.180 -5.324 -22.330 1.00 56.94 95 PHE A CA 1
ATOM 793 C C . PHE A 1 95 ? -16.416 -6.191 -22.038 1.00 56.94 95 PHE A C 1
ATOM 795 O O . PHE A 1 95 ? -17.045 -5.986 -21.002 1.00 56.94 95 PHE A O 1
ATOM 802 N N . SER A 1 96 ? -16.764 -7.157 -22.895 1.00 61.78 96 SER A N 1
ATOM 803 C CA . SER A 1 96 ? -17.936 -8.027 -22.734 1.00 61.78 96 SER A CA 1
ATOM 804 C C . SER A 1 96 ? -17.641 -9.335 -21.999 1.00 61.78 96 SER A C 1
ATOM 806 O O . SER A 1 96 ? -18.569 -9.957 -21.488 1.00 61.78 96 SER A O 1
ATOM 808 N N . GLY A 1 97 ? -16.379 -9.767 -21.908 1.00 42.72 97 GLY A N 1
ATOM 809 C CA . GLY A 1 97 ? -16.010 -11.013 -21.238 1.00 42.72 97 GLY A CA 1
ATOM 810 C C . GLY A 1 97 ? -14.774 -10.876 -20.357 1.00 42.72 97 GLY A C 1
ATOM 811 O O . GLY A 1 97 ? -13.684 -10.709 -20.879 1.00 42.72 97 GLY A O 1
ATOM 812 N N . LYS A 1 98 ? -14.956 -10.983 -19.029 1.00 46.41 98 LYS A N 1
ATOM 813 C CA . LYS A 1 98 ? -14.036 -11.524 -17.989 1.00 46.41 98 LYS A CA 1
ATOM 814 C C . LYS A 1 98 ? -12.512 -11.245 -18.069 1.00 46.41 98 LYS A C 1
ATOM 816 O O . LYS A 1 98 ? -11.749 -11.898 -17.365 1.00 46.41 98 LYS A O 1
ATOM 821 N N . ALA A 1 99 ? -12.059 -10.262 -18.839 1.00 42.78 99 ALA A N 1
ATOM 822 C CA . ALA A 1 99 ? -10.650 -9.919 -19.036 1.00 42.78 99 ALA A CA 1
ATOM 823 C C . ALA A 1 99 ? -10.447 -8.397 -19.143 1.00 42.78 99 ALA A C 1
ATOM 825 O O . ALA A 1 99 ? -9.589 -7.902 -19.879 1.00 42.78 99 ALA A O 1
ATOM 826 N N . ALA A 1 100 ? -11.217 -7.624 -18.374 1.00 41.44 100 ALA A N 1
ATOM 827 C CA . ALA A 1 100 ? -11.030 -6.186 -18.273 1.00 41.44 100 ALA A CA 1
ATOM 828 C C . ALA A 1 100 ? -9.810 -5.849 -17.394 1.00 41.44 100 ALA A C 1
ATOM 830 O O . ALA A 1 100 ? -9.957 -5.463 -16.237 1.00 41.44 100 ALA A O 1
ATOM 831 N N . ARG A 1 101 ? -8.609 -5.961 -17.984 1.00 43.31 101 ARG A N 1
ATOM 832 C CA . ARG A 1 101 ? -7.571 -4.905 -18.088 1.00 43.31 101 ARG A CA 1
ATOM 833 C C . ARG A 1 101 ? -6.158 -5.487 -18.176 1.00 43.31 101 ARG A C 1
ATOM 835 O O . ARG A 1 101 ? -5.435 -5.572 -17.189 1.00 43.31 101 ARG A O 1
ATOM 842 N N . GLY A 1 102 ? -5.734 -5.752 -19.409 1.00 39.16 102 GLY A N 1
ATOM 843 C CA . GLY A 1 102 ? -4.330 -5.617 -19.786 1.00 39.16 102 GLY A CA 1
ATOM 844 C C . GLY A 1 102 ? -3.947 -4.134 -19.880 1.00 39.16 102 GLY A C 1
ATOM 845 O O . GLY A 1 102 ? -4.586 -3.381 -20.613 1.00 39.16 102 GLY A O 1
ATOM 846 N N . ASP A 1 103 ? -2.919 -3.766 -19.116 1.00 35.78 103 ASP A N 1
ATOM 847 C CA . ASP A 1 103 ? -2.070 -2.572 -19.227 1.00 35.78 103 ASP A CA 1
ATOM 848 C C . ASP A 1 103 ? -2.701 -1.183 -19.022 1.00 35.78 103 ASP A C 1
ATOM 850 O O . ASP A 1 103 ? -2.925 -0.413 -19.950 1.00 35.78 103 ASP A O 1
ATOM 854 N N . ALA A 1 104 ? -2.877 -0.821 -17.746 1.00 38.53 104 ALA A N 1
ATOM 855 C CA . ALA A 1 104 ? -2.165 0.307 -17.124 1.00 38.53 104 ALA A CA 1
ATOM 856 C C . ALA A 1 104 ? -2.609 0.458 -15.655 1.00 38.53 104 ALA A C 1
ATOM 858 O O . ALA A 1 104 ? -3.726 0.883 -15.368 1.00 38.53 104 ALA A O 1
ATOM 859 N N . LYS A 1 105 ? -1.699 0.161 -14.717 1.00 37.44 105 LYS A N 1
ATOM 860 C CA . LYS A 1 105 ? -1.812 0.450 -13.269 1.00 37.44 105 LYS A CA 1
ATOM 861 C C . LYS A 1 105 ? -2.899 -0.290 -12.470 1.00 37.44 105 LYS A C 1
ATOM 863 O O . LYS A 1 105 ? -3.400 0.251 -11.488 1.00 37.44 105 LYS A O 1
ATOM 868 N N . ALA A 1 106 ? -3.214 -1.533 -12.810 1.00 35.88 106 ALA A N 1
ATOM 869 C CA . ALA A 1 106 ? -3.812 -2.454 -11.847 1.00 35.88 106 ALA A CA 1
ATOM 870 C C . ALA A 1 106 ? -2.765 -3.526 -11.565 1.00 35.88 106 ALA A C 1
ATOM 872 O O . ALA A 1 106 ? -2.515 -4.387 -12.400 1.00 35.88 106 ALA A O 1
ATOM 873 N N . GLY A 1 107 ? -2.064 -3.392 -10.440 1.00 33.06 107 GLY A N 1
ATOM 874 C CA . GLY A 1 107 ? -1.226 -4.475 -9.960 1.00 33.06 107 GLY A CA 1
ATOM 875 C C . GLY A 1 107 ? -2.094 -5.714 -9.774 1.00 33.06 107 GLY A C 1
ATOM 876 O O . GLY A 1 107 ? -3.177 -5.627 -9.196 1.00 33.06 107 GLY A O 1
ATOM 877 N N 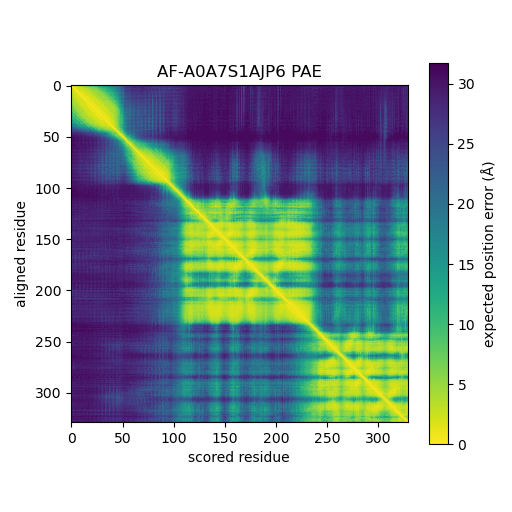. ASP A 1 108 ? -1.577 -6.846 -10.230 1.00 34.47 108 ASP A N 1
ATOM 878 C CA . ASP A 1 108 ? -2.016 -8.228 -9.999 1.00 34.47 108 ASP A CA 1
ATOM 879 C C . ASP A 1 108 ? -1.999 -8.627 -8.496 1.00 34.47 108 ASP A C 1
ATOM 881 O O . ASP A 1 108 ? -1.699 -9.744 -8.099 1.00 34.47 108 ASP A O 1
ATOM 885 N N . GLY A 1 109 ? -2.264 -7.665 -7.609 1.00 42.56 109 GLY A N 1
ATOM 886 C CA . GLY A 1 109 ? -2.205 -7.788 -6.157 1.00 42.56 109 GLY A CA 1
ATOM 887 C C . GLY A 1 109 ? -3.521 -7.461 -5.458 1.00 42.56 109 GLY A C 1
ATOM 888 O O . GLY A 1 109 ? -3.591 -7.607 -4.239 1.00 42.56 109 GLY A O 1
ATOM 889 N N . ALA A 1 110 ? -4.571 -7.055 -6.185 1.00 46.50 110 ALA A N 1
ATOM 890 C CA . ALA A 1 110 ? -5.907 -6.906 -5.611 1.00 46.50 110 ALA A CA 1
ATOM 891 C C . ALA A 1 110 ? -6.504 -8.300 -5.358 1.00 46.50 110 ALA A C 1
ATOM 893 O O . ALA A 1 110 ? -7.352 -8.801 -6.091 1.00 46.50 110 ALA A O 1
ATOM 894 N N . GLN A 1 111 ? -6.006 -8.977 -4.322 1.00 55.06 111 GLN A N 1
ATOM 895 C CA . GLN A 1 111 ? -6.612 -10.208 -3.847 1.00 55.06 111 GLN A CA 1
ATOM 896 C C . GLN A 1 111 ? -8.066 -9.901 -3.485 1.00 55.06 111 GLN A C 1
ATOM 898 O O . GLN A 1 111 ? -8.340 -8.971 -2.718 1.00 55.06 111 GLN A O 1
ATOM 903 N N . LYS A 1 112 ? -8.989 -10.692 -4.044 1.00 63.91 112 LYS A N 1
ATOM 904 C CA . LYS A 1 112 ? -10.422 -10.625 -3.736 1.00 63.91 112 LYS A CA 1
ATOM 905 C C . LYS A 1 112 ? -10.610 -10.509 -2.225 1.00 63.91 112 LYS A C 1
ATOM 907 O O . LYS A 1 112 ? -9.975 -11.249 -1.467 1.00 63.91 112 LYS A O 1
ATOM 912 N N . LEU A 1 113 ? -11.503 -9.620 -1.778 1.00 67.06 113 LEU A N 1
ATOM 913 C CA . LEU A 1 113 ? -11.754 -9.386 -0.347 1.00 67.06 113 LEU A CA 1
ATOM 914 C C . LEU A 1 113 ? -12.124 -10.678 0.402 1.00 67.06 113 LEU A C 1
ATOM 916 O O . LEU A 1 113 ? -11.918 -10.765 1.607 1.00 67.06 113 LEU A O 1
ATOM 920 N N . THR A 1 114 ? -12.609 -11.694 -0.316 1.00 66.44 114 THR A N 1
ATOM 921 C CA . THR A 1 114 ? -12.917 -13.040 0.185 1.00 66.44 114 THR A CA 1
ATOM 922 C C . THR A 1 114 ? -11.725 -13.796 0.770 1.00 66.44 114 THR A C 1
ATOM 924 O O . THR A 1 114 ? -11.935 -14.717 1.551 1.00 66.44 114 THR A O 1
ATOM 927 N N . ARG A 1 115 ? -10.485 -13.462 0.391 1.00 75.06 115 ARG A N 1
ATOM 928 C CA . ARG A 1 115 ? -9.281 -14.155 0.882 1.00 75.06 115 ARG A CA 1
ATOM 929 C C . ARG A 1 115 ? -8.891 -13.727 2.299 1.00 75.06 115 ARG A C 1
ATOM 931 O O . ARG A 1 115 ? -8.184 -14.455 2.990 1.00 75.06 115 ARG A O 1
ATOM 938 N N . TYR A 1 116 ? -9.348 -12.558 2.729 1.00 77.94 116 TYR A N 1
ATOM 939 C CA . TYR A 1 116 ? -8.981 -11.976 4.009 1.00 77.94 116 TYR A CA 1
ATOM 940 C C . TYR A 1 116 ? -9.928 -12.461 5.107 1.00 77.94 116 TYR A C 1
ATOM 942 O O . TYR A 1 116 ? -11.109 -12.116 5.127 1.00 77.94 116 TYR A O 1
ATOM 950 N N . LYS A 1 117 ? -9.393 -13.258 6.034 1.00 79.25 117 LYS A N 1
ATOM 951 C CA . LYS A 1 117 ? -10.099 -13.765 7.216 1.00 79.25 117 LYS A CA 1
ATOM 952 C C . LYS A 1 117 ? -9.555 -13.052 8.451 1.00 79.25 117 LYS A C 1
ATOM 954 O O . LYS A 1 117 ? -8.345 -12.993 8.617 1.00 79.25 117 LYS A O 1
ATOM 959 N N . ALA A 1 118 ? -10.438 -12.508 9.286 1.00 82.06 118 ALA A N 1
ATOM 960 C CA . ALA A 1 118 ? -10.036 -11.781 10.489 1.00 82.06 118 ALA A CA 1
ATOM 961 C C . ALA A 1 118 ? -9.554 -12.738 11.597 1.00 82.06 118 ALA A C 1
ATOM 963 O O . ALA A 1 118 ? -8.378 -12.757 11.941 1.00 82.06 118 ALA A O 1
ATOM 964 N N . TYR A 1 119 ? -10.445 -13.602 12.087 1.00 83.75 119 TYR A N 1
ATOM 965 C CA . TYR A 1 119 ? -10.117 -14.688 13.013 1.00 83.75 119 TYR A CA 1
ATOM 966 C C . TYR A 1 119 ? -10.721 -15.995 12.501 1.00 83.75 119 TYR A C 1
ATOM 968 O O . TYR A 1 119 ? -11.764 -15.984 11.844 1.00 83.75 119 TYR A O 1
ATOM 976 N N . SER A 1 120 ? -10.055 -17.118 12.779 1.00 80.50 120 SER A N 1
ATOM 977 C CA . SER A 1 120 ? -10.578 -18.447 12.417 1.00 80.50 120 SER A CA 1
ATOM 978 C C . SER A 1 120 ? -11.379 -19.102 13.544 1.00 80.50 120 SER A C 1
ATOM 980 O O . SER A 1 120 ? -12.302 -19.853 13.251 1.00 80.50 120 SER A O 1
ATOM 982 N N . SER A 1 121 ? -11.063 -18.770 14.800 1.00 80.62 121 SER A N 1
ATOM 983 C CA . SER A 1 121 ? -11.704 -19.305 16.008 1.00 80.62 121 SER A CA 1
ATOM 984 C C . SER A 1 121 ? -11.818 -18.213 17.072 1.00 80.62 121 SER A C 1
ATOM 986 O O . SER A 1 121 ? -11.059 -17.243 17.033 1.00 80.62 121 SER A O 1
ATOM 988 N N . PHE A 1 122 ? -12.730 -18.376 18.031 1.00 78.31 122 PHE A N 1
ATOM 989 C CA . PHE A 1 122 ? -12.949 -17.411 19.116 1.00 78.31 122 PHE A CA 1
ATOM 990 C C . PHE A 1 122 ? -11.728 -17.257 20.041 1.00 78.31 122 PHE A C 1
ATOM 992 O O . PHE A 1 122 ? -11.387 -16.141 20.418 1.00 78.31 122 PHE A O 1
ATOM 999 N N . ASP A 1 123 ? -10.994 -18.344 20.305 1.00 82.25 123 ASP A N 1
ATOM 1000 C CA . ASP A 1 123 ? -9.812 -18.359 21.194 1.00 82.25 123 ASP A CA 1
ATOM 1001 C C . ASP A 1 123 ? -8.658 -17.473 20.718 1.00 82.25 123 ASP A C 1
ATOM 1003 O O . ASP A 1 123 ? -7.721 -17.176 21.455 1.00 82.25 123 ASP A O 1
ATOM 1007 N N . GLN A 1 124 ? -8.710 -17.071 19.453 1.00 81.69 124 GLN A N 1
ATOM 1008 C CA . GLN A 1 124 ? -7.714 -16.221 18.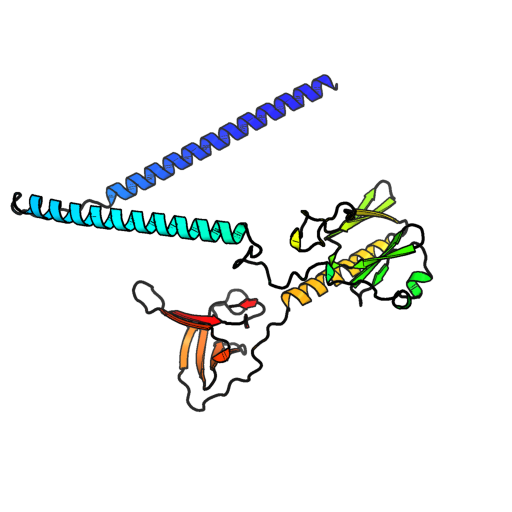834 1.00 81.69 124 GLN A CA 1
ATOM 1009 C C . GLN A 1 124 ? -7.894 -14.734 19.149 1.00 81.69 124 GLN A C 1
ATOM 1011 O O . GLN A 1 124 ? -7.023 -13.944 18.775 1.00 81.69 124 GLN A O 1
ATOM 1016 N N . ILE A 1 125 ? -9.021 -14.360 19.757 1.00 82.19 125 ILE A N 1
ATOM 1017 C CA . ILE A 1 125 ? -9.306 -12.995 20.181 1.00 82.19 125 ILE A CA 1
ATOM 1018 C C . ILE A 1 125 ? -8.549 -12.742 21.493 1.00 82.19 125 ILE A C 1
ATOM 1020 O O . ILE A 1 125 ? -8.671 -13.544 22.423 1.00 82.19 125 ILE A O 1
ATOM 1024 N N . PRO A 1 126 ? -7.774 -11.646 21.606 1.00 81.25 126 PRO A N 1
ATOM 1025 C CA . PRO A 1 126 ? -7.025 -11.362 22.823 1.00 81.25 126 PRO A CA 1
ATOM 1026 C C . PRO A 1 126 ? -7.940 -11.293 24.056 1.00 81.25 126 PRO A C 1
ATOM 1028 O O . PRO A 1 126 ? -8.896 -10.515 24.100 1.00 81.25 126 PRO A O 1
ATOM 1031 N N . LYS A 1 127 ? -7.632 -12.092 25.085 1.00 78.12 127 LYS A N 1
ATOM 1032 C CA . LYS A 1 127 ? -8.434 -12.183 26.322 1.00 78.12 127 LYS A CA 1
ATOM 1033 C C . LYS A 1 127 ? -8.522 -10.848 27.074 1.00 78.12 127 LYS A C 1
ATOM 1035 O O . LYS A 1 127 ? -9.533 -10.569 27.708 1.00 78.12 127 LYS A O 1
ATOM 1040 N N . GLU A 1 128 ? -7.503 -10.002 26.945 1.00 77.75 128 GLU A N 1
ATOM 1041 C CA . GLU A 1 128 ? -7.460 -8.637 27.496 1.00 77.75 128 GLU A CA 1
ATOM 1042 C C . GLU A 1 128 ? -8.503 -7.694 26.878 1.00 77.75 128 GLU A C 1
ATOM 1044 O O . GLU A 1 128 ? -8.924 -6.725 27.506 1.00 77.75 128 GLU A O 1
ATOM 1049 N N . VAL A 1 129 ? -8.933 -7.972 25.646 1.00 77.81 129 VAL A N 1
ATOM 1050 C CA . VAL A 1 129 ? -10.000 -7.214 24.981 1.00 77.81 129 VAL A CA 1
ATOM 1051 C C . VAL A 1 129 ? -11.356 -7.685 25.485 1.00 77.81 129 VAL A C 1
ATOM 1053 O O . VAL A 1 129 ? -12.232 -6.873 25.768 1.00 77.81 129 VAL A O 1
ATOM 1056 N N . LEU A 1 130 ? -11.508 -8.998 25.672 1.00 74.75 130 LEU A N 1
ATOM 1057 C CA . LEU A 1 130 ? -12.728 -9.596 26.212 1.00 74.75 130 LEU A CA 1
ATOM 1058 C C . LEU A 1 130 ? -12.996 -9.166 27.663 1.00 74.75 130 LEU A C 1
ATOM 1060 O O . LEU A 1 130 ? -14.155 -9.074 28.058 1.00 74.75 130 LEU A O 1
ATOM 1064 N N . SER A 1 131 ? -11.955 -8.854 28.441 1.00 72.44 131 SER A N 1
ATOM 1065 C CA . SER A 1 131 ? -12.094 -8.374 29.821 1.00 72.44 131 SER A CA 1
ATOM 1066 C C . SER A 1 131 ? -12.493 -6.896 29.940 1.00 72.44 131 SER A C 1
ATOM 1068 O O . SER A 1 131 ? -12.883 -6.463 31.024 1.00 72.44 131 SER A O 1
ATOM 1070 N N . ARG A 1 132 ? -12.435 -6.112 28.852 1.00 76.00 132 ARG A N 1
ATOM 1071 C CA . ARG A 1 132 ? -12.801 -4.683 28.829 1.00 76.00 132 ARG A CA 1
ATOM 1072 C C . ARG A 1 132 ? -13.963 -4.428 27.859 1.00 76.00 132 ARG A C 1
ATOM 1074 O O . ARG A 1 132 ? -13.733 -4.013 26.719 1.00 76.00 132 ARG A O 1
ATOM 1081 N N . PRO A 1 133 ? -15.218 -4.645 28.290 1.00 73.81 133 PRO A N 1
ATOM 1082 C CA . PRO A 1 133 ? -16.375 -4.479 27.419 1.00 73.81 133 PRO A CA 1
ATOM 1083 C C . PRO A 1 133 ? -16.537 -3.021 26.960 1.00 73.81 133 PRO A C 1
ATOM 1085 O O . PRO A 1 133 ? -16.303 -2.079 27.713 1.00 73.81 133 PRO A O 1
ATOM 1088 N N . GLY A 1 134 ? -16.944 -2.835 25.701 1.00 80.00 134 GLY A N 1
ATOM 1089 C CA . GLY A 1 134 ? -17.336 -1.528 25.155 1.00 80.00 134 GLY A CA 1
ATOM 1090 C C . GLY A 1 134 ? -16.212 -0.656 24.582 1.00 80.00 134 GLY A C 1
ATOM 1091 O O . GLY A 1 134 ? -16.504 0.405 24.032 1.00 80.00 134 GLY A O 1
ATOM 1092 N N . ARG A 1 135 ? -14.943 -1.082 24.635 1.00 86.25 135 ARG A N 1
ATOM 1093 C CA . ARG A 1 135 ? -13.824 -0.339 24.026 1.00 86.25 135 ARG A CA 1
ATOM 1094 C C . ARG A 1 135 ? -13.505 -0.848 22.626 1.00 86.25 135 ARG A C 1
ATOM 1096 O O . ARG A 1 135 ? -13.436 -2.047 22.402 1.00 86.25 135 ARG A O 1
ATOM 1103 N N . LEU A 1 136 ? -13.253 0.061 21.686 1.00 89.06 136 LEU A N 1
ATOM 1104 C CA . LEU A 1 136 ? -12.672 -0.313 20.394 1.00 89.06 136 LEU A CA 1
ATOM 1105 C C . LEU A 1 136 ? -11.232 -0.777 20.589 1.00 89.06 136 LEU A C 1
ATOM 1107 O O . LEU A 1 136 ? -10.474 -0.116 21.297 1.00 89.06 136 LEU A O 1
ATOM 1111 N N . TYR A 1 137 ? -10.856 -1.855 19.909 1.00 90.06 137 TYR A N 1
ATOM 1112 C CA . TYR A 1 137 ? -9.496 -2.376 19.936 1.00 90.06 137 TYR A CA 1
ATOM 1113 C C . TYR A 1 137 ? -9.014 -2.706 18.531 1.00 90.06 137 TYR A C 1
ATOM 1115 O O . TYR A 1 137 ? -9.787 -3.163 17.688 1.00 90.06 137 TYR A O 1
ATOM 1123 N N . MET A 1 138 ? -7.725 -2.497 18.282 1.00 90.19 138 MET A N 1
ATOM 1124 C CA . MET A 1 138 ? -7.097 -2.889 17.032 1.00 90.19 138 MET A CA 1
ATOM 1125 C C . MET A 1 138 ? -5.972 -3.888 17.281 1.00 90.19 138 MET A C 1
ATOM 1127 O O . MET A 1 138 ? -5.000 -3.577 17.960 1.00 90.19 138 MET A O 1
ATOM 1131 N N . ASP A 1 139 ? -6.107 -5.063 16.677 1.00 89.69 139 ASP A N 1
ATOM 1132 C CA . ASP A 1 139 ? -5.090 -6.105 16.649 1.00 89.69 139 ASP A CA 1
ATOM 1133 C C . ASP A 1 139 ? -4.084 -5.792 15.530 1.00 89.69 139 ASP A C 1
ATOM 1135 O O . ASP A 1 139 ? -4.428 -5.781 14.340 1.00 89.69 139 ASP A O 1
ATOM 1139 N N . LEU A 1 140 ? -2.845 -5.483 15.921 1.00 88.50 140 LEU A N 1
ATOM 1140 C CA . LEU A 1 140 ? -1.747 -5.137 15.014 1.00 88.50 140 LEU A CA 1
ATOM 1141 C C . LEU A 1 140 ? -1.142 -6.361 14.313 1.00 88.50 140 LEU A C 1
ATOM 1143 O O . LEU A 1 140 ? -0.590 -6.223 13.216 1.00 88.50 140 LEU A O 1
ATOM 1147 N N . ASP A 1 141 ? -1.252 -7.541 14.924 1.00 86.00 141 ASP A N 1
ATOM 1148 C CA . ASP A 1 141 ? -0.668 -8.778 14.410 1.00 86.00 141 ASP A CA 1
ATOM 1149 C C . ASP A 1 141 ? -1.541 -9.364 13.308 1.00 86.00 141 ASP A C 1
ATOM 1151 O O . ASP A 1 141 ? -1.041 -9.742 12.244 1.00 86.00 141 ASP A O 1
ATOM 1155 N N . LYS A 1 142 ? -2.859 -9.383 13.537 1.00 86.00 142 LYS A N 1
ATOM 1156 C CA . LYS A 1 142 ? -3.840 -9.888 12.564 1.00 86.00 142 LYS A CA 1
ATOM 1157 C C . LYS A 1 142 ? -4.464 -8.809 11.697 1.00 86.00 142 LYS A C 1
ATOM 1159 O O . LYS A 1 142 ? -5.200 -9.132 10.769 1.00 86.00 142 LYS A O 1
ATOM 1164 N N . GLU A 1 143 ? -4.145 -7.542 11.954 1.00 90.81 143 GLU A N 1
ATOM 1165 C CA . GLU A 1 143 ? -4.612 -6.401 11.163 1.00 90.81 143 GLU A CA 1
ATOM 1166 C C . GLU A 1 143 ? -6.158 -6.294 11.184 1.00 90.81 143 GLU A C 1
ATOM 1168 O O . GLU A 1 143 ? -6.810 -6.052 10.156 1.00 90.81 143 GLU A O 1
ATOM 1173 N N . VAL A 1 144 ? -6.757 -6.485 12.369 1.00 92.38 144 VAL A N 1
ATOM 1174 C CA . VAL A 1 144 ? -8.214 -6.541 12.605 1.00 92.38 144 VAL A CA 1
ATOM 1175 C C . VAL A 1 144 ? -8.660 -5.462 13.592 1.00 92.38 144 VAL A C 1
ATOM 1177 O O . VAL A 1 144 ? -8.074 -5.284 14.653 1.00 92.38 144 VAL A O 1
ATOM 1180 N N . LEU A 1 145 ? -9.746 -4.766 13.263 1.00 92.69 145 LEU A N 1
ATOM 1181 C CA . LEU A 1 145 ? -10.490 -3.907 14.178 1.00 92.69 145 LEU A CA 1
ATOM 1182 C C . LEU A 1 145 ? -11.565 -4.734 14.892 1.00 92.69 145 LEU A C 1
ATOM 1184 O O . LEU A 1 145 ? -12.469 -5.261 14.246 1.00 92.69 145 LEU A O 1
ATOM 1188 N N . LEU A 1 146 ? -11.493 -4.817 16.214 1.00 91.94 146 LEU A N 1
ATOM 1189 C CA . LEU A 1 146 ? -12.535 -5.385 17.063 1.00 91.94 146 LEU A CA 1
ATOM 1190 C C . LEU A 1 146 ? -13.483 -4.268 17.494 1.00 91.94 146 LEU A C 1
ATOM 1192 O O . LEU A 1 146 ? -13.109 -3.379 18.264 1.00 91.94 146 LEU A O 1
ATOM 1196 N N . ALA A 1 147 ? -14.712 -4.314 16.978 1.00 91.44 147 ALA A N 1
ATOM 1197 C CA . ALA A 1 147 ? -15.733 -3.323 17.281 1.00 91.44 147 ALA A CA 1
ATOM 1198 C C . ALA A 1 147 ? -16.848 -3.902 18.164 1.00 91.44 147 ALA A C 1
ATOM 1200 O O . ALA A 1 147 ? -17.408 -4.941 17.811 1.00 91.44 147 ALA A O 1
ATOM 1201 N N . PRO A 1 148 ? -17.198 -3.255 19.290 1.00 90.38 148 PRO A N 1
ATOM 1202 C CA . PRO A 1 148 ? -18.289 -3.709 20.138 1.00 90.38 148 PRO A CA 1
ATOM 1203 C C . PRO A 1 148 ? -19.636 -3.379 19.478 1.00 90.38 148 PRO A C 1
ATOM 1205 O O . PRO A 1 148 ? -19.959 -2.216 19.243 1.00 90.38 148 PRO A O 1
ATOM 1208 N N . ILE A 1 149 ? -20.431 -4.406 19.186 1.00 89.31 149 ILE A N 1
ATOM 1209 C CA . ILE A 1 149 ? -21.794 -4.308 18.658 1.00 89.31 149 ILE A CA 1
ATOM 1210 C C . ILE A 1 149 ? -22.700 -5.109 19.594 1.00 89.31 149 ILE A C 1
ATOM 1212 O O . ILE A 1 149 ? -22.554 -6.323 19.712 1.00 89.31 149 ILE A O 1
ATOM 1216 N N . ASN A 1 150 ? -23.624 -4.429 20.278 1.00 85.00 150 ASN A N 1
ATOM 1217 C CA . ASN A 1 150 ? -24.584 -5.031 21.217 1.00 85.00 150 ASN A CA 1
ATOM 1218 C C . ASN A 1 150 ? -23.941 -5.955 22.273 1.00 85.00 150 ASN A C 1
ATOM 1220 O O . ASN A 1 150 ? -24.458 -7.025 22.570 1.00 85.00 150 ASN A O 1
ATOM 1224 N N . GLY A 1 151 ? -22.790 -5.555 22.822 1.00 80.56 151 GLY A N 1
ATOM 1225 C CA . GLY A 1 151 ? -22.068 -6.334 23.837 1.00 80.56 151 GLY A CA 1
ATOM 1226 C C . GLY A 1 151 ? -21.180 -7.454 23.283 1.00 80.56 151 GLY A C 1
ATOM 1227 O O . GLY A 1 151 ? -20.401 -8.029 24.037 1.00 80.56 151 GLY A O 1
ATOM 1228 N N . CYS A 1 152 ? -21.216 -7.722 21.976 1.00 84.25 152 CYS A N 1
ATOM 1229 C CA . CYS A 1 152 ? -20.330 -8.678 21.316 1.00 84.25 152 CYS A CA 1
ATOM 1230 C C . CYS A 1 152 ? -19.245 -7.961 20.509 1.00 84.25 152 CYS A C 1
ATOM 1232 O O . CYS A 1 152 ? -19.503 -6.958 19.845 1.00 84.25 152 CYS A O 1
ATOM 1234 N N . PHE A 1 153 ? -18.025 -8.495 20.508 1.00 87.88 153 PHE A N 1
ATOM 1235 C CA . PHE A 1 153 ? -16.965 -7.991 19.640 1.00 87.88 153 PHE A CA 1
ATOM 1236 C C . PHE A 1 153 ? -17.086 -8.571 18.234 1.00 87.88 153 PHE A C 1
ATOM 1238 O O . PHE A 1 153 ? -17.025 -9.785 18.041 1.00 87.88 153 PHE A O 1
ATOM 1245 N N . VAL A 1 154 ? -17.216 -7.690 17.246 1.00 90.25 154 VAL A N 1
ATOM 1246 C CA . VAL A 1 154 ? -17.275 -8.049 15.831 1.00 90.25 154 VAL A CA 1
ATOM 1247 C C . VAL A 1 154 ? -15.947 -7.682 15.160 1.00 90.25 154 VAL A C 1
ATOM 1249 O O . VAL A 1 154 ? -15.567 -6.507 15.158 1.00 90.25 154 VAL A O 1
ATOM 1252 N N . PRO A 1 155 ? -15.218 -8.668 14.604 1.00 92.06 155 PRO A N 1
ATOM 1253 C CA . PRO A 1 155 ? -13.938 -8.435 13.954 1.00 92.06 155 PRO A CA 1
ATOM 1254 C C . PRO A 1 155 ? -14.096 -7.956 12.507 1.00 92.06 155 PRO A C 1
ATOM 1256 O O . PRO A 1 155 ? -14.719 -8.614 11.674 1.00 92.06 155 PRO A O 1
ATOM 1259 N N . PHE A 1 156 ? -13.440 -6.848 12.179 1.00 92.25 156 PHE A N 1
ATOM 1260 C CA . PHE A 1 156 ? -13.362 -6.277 10.840 1.00 92.25 156 PHE A CA 1
ATOM 1261 C C . PHE A 1 156 ? -11.911 -6.200 10.379 1.00 92.25 156 PHE A C 1
ATOM 1263 O O . PHE A 1 156 ? -11.105 -5.470 10.948 1.00 92.25 156 PHE A O 1
ATOM 1270 N N . HIS A 1 157 ? -11.550 -6.912 9.314 1.00 91.94 157 HIS A N 1
ATOM 1271 C CA . HIS A 1 157 ? -10.194 -6.809 8.778 1.00 91.94 157 HIS A CA 1
ATOM 1272 C C . HIS A 1 157 ? -9.939 -5.398 8.222 1.00 91.94 157 HIS A C 1
ATOM 1274 O O . HIS A 1 157 ? -10.760 -4.857 7.478 1.00 91.94 157 HIS A O 1
ATOM 1280 N N . ALA A 1 158 ? -8.764 -4.826 8.497 1.00 90.88 158 ALA A N 1
ATOM 1281 C CA . ALA A 1 158 ? -8.343 -3.515 8.001 1.00 90.88 15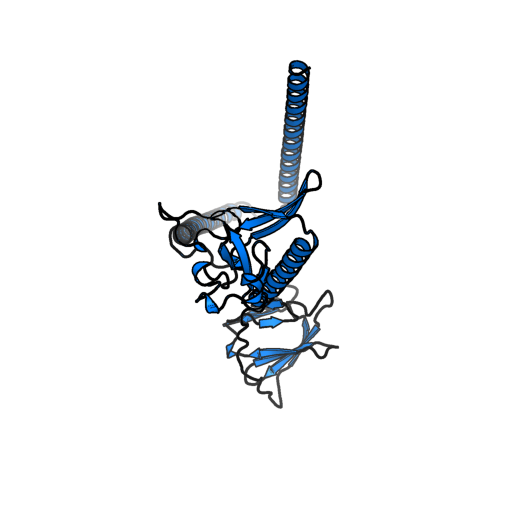8 ALA A CA 1
ATOM 1282 C C . ALA A 1 158 ? -8.496 -3.329 6.473 1.00 90.88 158 ALA A C 1
ATOM 1284 O O . ALA A 1 158 ? -8.797 -2.224 6.028 1.00 90.88 158 ALA A O 1
ATOM 1285 N N . ARG A 1 159 ? -8.394 -4.394 5.654 1.00 87.62 159 ARG A N 1
ATOM 1286 C CA . ARG A 1 159 ? -8.632 -4.340 4.188 1.00 87.62 159 ARG A CA 1
ATOM 1287 C C . ARG A 1 159 ? -10.067 -4.025 3.779 1.00 87.62 159 ARG A C 1
ATOM 1289 O O . ARG A 1 159 ? -10.286 -3.652 2.620 1.00 87.62 159 ARG A O 1
ATOM 1296 N N . MET A 1 160 ? -11.028 -4.229 4.674 1.00 88.50 160 MET A N 1
ATOM 1297 C CA . MET A 1 160 ? -12.443 -3.921 4.458 1.00 88.50 160 MET A CA 1
ATOM 1298 C C . MET A 1 160 ? -12.774 -2.476 4.845 1.00 88.50 160 MET A C 1
ATOM 1300 O O . MET A 1 160 ? -13.794 -1.945 4.411 1.00 88.50 160 MET A O 1
ATOM 1304 N N . ILE A 1 161 ? -11.899 -1.816 5.606 1.00 91.31 161 ILE A N 1
ATOM 1305 C CA . ILE A 1 161 ? -12.087 -0.448 6.083 1.00 91.31 161 ILE A CA 1
ATOM 1306 C C . ILE A 1 161 ? -11.447 0.520 5.084 1.00 91.31 161 ILE A C 1
ATOM 1308 O O . ILE A 1 161 ? -10.254 0.449 4.791 1.00 91.31 161 ILE A O 1
ATOM 1312 N N . LYS A 1 162 ? -12.246 1.457 4.571 1.00 90.12 162 LYS A N 1
ATOM 1313 C CA . LYS A 1 162 ? -11.801 2.511 3.656 1.00 90.12 162 LYS A CA 1
ATOM 1314 C C . LYS A 1 162 ? -11.051 3.601 4.410 1.00 90.12 162 LYS A C 1
ATOM 1316 O O . LYS A 1 162 ? -9.933 3.958 4.045 1.00 90.12 162 LYS A O 1
ATOM 1321 N N . ASN A 1 163 ? -11.673 4.154 5.445 1.00 91.44 163 ASN A N 1
ATOM 1322 C CA . ASN A 1 163 ? -11.060 5.157 6.304 1.00 91.44 163 ASN A CA 1
ATOM 1323 C C . ASN A 1 163 ? -11.735 5.184 7.681 1.00 91.44 163 ASN A C 1
ATOM 1325 O O . ASN A 1 163 ? -12.842 4.674 7.855 1.00 91.44 163 ASN A O 1
ATOM 1329 N N . MET A 1 164 ? -11.051 5.802 8.640 1.00 92.62 164 MET A N 1
ATOM 1330 C CA . MET A 1 164 ? -11.606 6.142 9.943 1.00 92.62 164 MET A CA 1
ATOM 1331 C C . MET A 1 164 ? -11.374 7.624 10.211 1.00 92.62 164 MET A C 1
ATOM 1333 O O . MET A 1 164 ? -10.273 8.132 9.980 1.00 92.62 164 MET A O 1
ATOM 1337 N N . ALA A 1 165 ? -12.410 8.318 10.666 1.00 90.12 165 ALA A N 1
ATOM 1338 C CA . ALA A 1 165 ? -12.374 9.747 10.936 1.00 90.12 165 ALA A CA 1
ATOM 1339 C C . ALA A 1 165 ? -13.038 10.045 12.277 1.00 90.12 165 ALA A C 1
ATOM 1341 O O . ALA A 1 165 ? -14.097 9.499 12.582 1.00 90.12 165 ALA A O 1
ATOM 1342 N N . ARG A 1 166 ? -12.428 10.938 13.060 1.00 89.81 166 ARG A N 1
ATOM 1343 C CA . ARG A 1 166 ? -13.054 11.468 14.272 1.00 89.81 166 ARG A CA 1
ATOM 1344 C C . ARG A 1 166 ? -13.882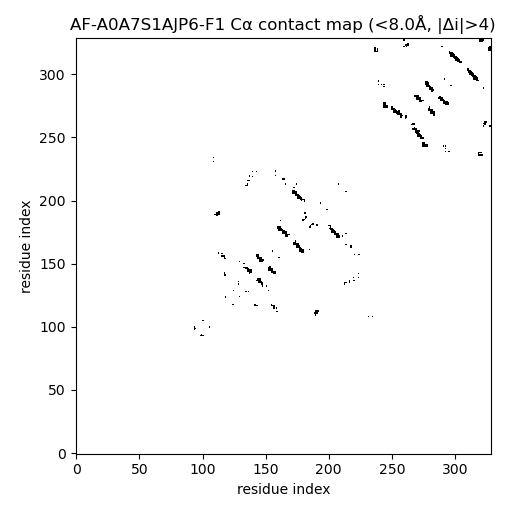 12.702 13.933 1.00 89.81 166 ARG A C 1
ATOM 1346 O O . ARG A 1 166 ? -13.456 13.522 13.119 1.00 89.81 166 ARG A O 1
ATOM 1353 N N . GLN A 1 167 ? -15.017 12.853 14.593 1.00 88.50 167 GLN A N 1
ATOM 1354 C CA . GLN A 1 167 ? -15.828 14.063 14.586 1.00 88.50 167 GLN A CA 1
ATOM 1355 C C . GLN A 1 167 ? -16.126 14.453 16.030 1.00 88.50 167 GLN A C 1
ATOM 1357 O O . GLN A 1 167 ? -16.415 13.599 16.862 1.00 88.50 167 GLN A O 1
ATOM 1362 N N . THR A 1 168 ? -16.012 15.739 16.337 1.00 86.94 168 THR A N 1
ATOM 1363 C CA . THR A 1 168 ? -16.359 16.280 17.651 1.00 86.94 168 THR A CA 1
ATOM 1364 C C . THR A 1 168 ? -17.571 17.171 17.461 1.00 86.94 168 THR A C 1
ATOM 1366 O O . THR A 1 168 ? -17.497 18.145 16.715 1.00 86.94 168 THR A O 1
ATOM 1369 N N . GLU A 1 169 ? -18.678 16.823 18.106 1.00 84.00 169 GLU A N 1
ATOM 1370 C CA . GLU A 1 169 ? -19.939 17.553 18.005 1.00 84.00 169 GLU A CA 1
ATOM 1371 C C . GLU A 1 169 ? -20.502 17.755 19.414 1.00 84.00 169 GLU A C 1
ATOM 1373 O O . GLU A 1 169 ? -20.686 16.795 20.161 1.00 84.00 169 GLU A O 1
ATOM 1378 N N . GLY A 1 170 ? -20.701 19.015 19.816 1.00 76.62 170 GLY A N 1
ATOM 1379 C CA . GLY A 1 170 ? -21.315 19.353 21.107 1.00 76.62 170 GLY A CA 1
ATOM 1380 C C . GLY A 1 170 ? -20.582 18.813 22.344 1.00 76.62 170 GLY A C 1
ATOM 1381 O O . GLY A 1 170 ? -21.228 18.456 23.321 1.00 76.62 170 GLY A O 1
ATOM 1382 N N . GLY A 1 171 ? -19.248 18.693 22.302 1.00 77.38 171 GLY A N 1
ATOM 1383 C CA . GLY A 1 171 ? -18.442 18.149 23.410 1.00 77.38 171 GLY A CA 1
ATOM 1384 C C . GLY A 1 171 ? -18.366 16.618 23.458 1.00 77.38 171 GLY A C 1
ATOM 1385 O O . GLY A 1 171 ? -17.596 16.069 24.241 1.00 77.38 171 GLY A O 1
ATOM 1386 N N . VAL A 1 172 ? -19.093 15.924 22.580 1.00 82.81 172 VAL A N 1
ATOM 1387 C CA . VAL A 1 172 ? -19.059 14.467 22.436 1.00 82.81 172 VAL A CA 1
ATOM 1388 C C . VAL A 1 172 ? -18.171 14.088 21.254 1.00 82.81 172 VAL A C 1
ATOM 1390 O O . VAL A 1 172 ? -18.178 14.744 20.208 1.00 82.81 172 VAL A O 1
ATOM 1393 N N . GLN A 1 173 ? -17.390 13.019 21.411 1.00 87.81 173 GLN A N 1
ATOM 1394 C CA . GLN A 1 173 ? -16.528 12.509 20.353 1.00 87.81 173 GLN A CA 1
ATOM 1395 C C . GLN A 1 173 ? -17.159 11.303 19.662 1.00 87.81 173 GLN A C 1
ATOM 1397 O O . GLN A 1 173 ? -17.623 10.354 20.299 1.00 87.81 173 GLN A O 1
ATOM 1402 N N . PHE A 1 174 ? -17.128 11.338 18.336 1.00 90.94 174 PHE A N 1
ATOM 1403 C CA . PHE A 1 174 ? -17.575 10.271 17.462 1.00 90.94 174 PHE A CA 1
ATOM 1404 C C . PHE A 1 174 ? -16.410 9.765 16.619 1.00 90.94 174 PHE A C 1
ATOM 1406 O O . PHE A 1 174 ? -15.643 10.550 16.061 1.00 90.94 174 PHE A O 1
ATOM 1413 N N . LEU A 1 175 ? -16.301 8.450 16.476 1.00 92.31 175 LEU A N 1
ATOM 1414 C CA . LEU A 1 175 ? -15.426 7.812 15.505 1.00 92.31 175 LEU A CA 1
ATOM 1415 C C . LEU A 1 175 ? -16.276 7.165 14.420 1.00 92.31 175 LEU A C 1
ATOM 1417 O O . LEU A 1 175 ? -16.998 6.202 14.672 1.00 92.31 175 LEU A O 1
ATOM 1421 N N . ARG A 1 176 ? -16.149 7.682 13.202 1.00 93.62 176 ARG A N 1
ATOM 1422 C CA . ARG A 1 176 ? -16.782 7.139 12.007 1.00 93.62 176 ARG A CA 1
ATOM 1423 C C . ARG A 1 176 ? -15.816 6.214 11.283 1.00 93.62 176 ARG A C 1
ATOM 1425 O O . ARG A 1 176 ? -14.746 6.638 10.845 1.00 93.62 176 ARG A O 1
ATOM 1432 N N . VAL A 1 177 ? -16.227 4.968 11.112 1.00 94.62 177 VAL A N 1
ATOM 1433 C CA . VAL A 1 177 ? -15.541 3.926 10.350 1.00 94.62 177 VAL A CA 1
ATOM 1434 C C . VAL A 1 177 ? -16.286 3.746 9.037 1.00 94.62 177 VAL A C 1
ATOM 1436 O O . VAL A 1 177 ? -17.431 3.307 9.034 1.00 94.62 177 VAL A O 1
ATOM 1439 N N . ASN A 1 178 ? -15.659 4.088 7.914 1.00 94.44 178 ASN A N 1
ATOM 1440 C CA . ASN A 1 178 ? -16.242 3.870 6.593 1.00 94.44 178 ASN A CA 1
ATOM 1441 C C . ASN A 1 178 ? -15.644 2.613 5.968 1.00 94.44 178 ASN A C 1
ATOM 1443 O O . ASN A 1 178 ? -14.424 2.441 5.938 1.00 94.44 178 ASN A O 1
ATOM 1447 N N . PHE A 1 179 ? -16.497 1.772 5.404 1.00 92.81 179 PHE A N 1
ATOM 1448 C CA . PHE A 1 179 ? -16.119 0.505 4.797 1.00 92.81 179 PHE A CA 1
ATOM 1449 C C . PHE A 1 179 ? -16.134 0.595 3.273 1.00 92.81 179 PHE A C 1
ATOM 1451 O O . PHE A 1 179 ? -16.798 1.440 2.662 1.00 92.81 179 PHE A O 1
ATOM 1458 N N . PHE A 1 180 ? -15.376 -0.297 2.645 1.00 88.94 180 PHE A N 1
ATOM 1459 C CA . PHE A 1 180 ? -15.478 -0.516 1.214 1.00 88.94 180 PHE A CA 1
ATOM 1460 C C . PHE A 1 180 ? -16.823 -1.174 0.897 1.00 88.94 180 PHE A C 1
ATOM 1462 O O . PHE A 1 180 ? -17.198 -2.179 1.494 1.00 88.94 180 PHE A O 1
ATOM 1469 N N . THR A 1 181 ? -17.535 -0.603 -0.066 1.00 86.12 181 THR A N 1
ATOM 1470 C CA . THR A 1 181 ? -18.808 -1.117 -0.584 1.00 86.12 181 THR A CA 1
ATOM 1471 C C . THR A 1 181 ? -18.706 -1.234 -2.105 1.00 86.12 181 THR A C 1
ATOM 1473 O O . THR A 1 181 ? -17.943 -0.466 -2.708 1.00 86.12 181 THR A O 1
ATOM 1476 N N . PRO A 1 182 ? -19.425 -2.175 -2.748 1.00 82.50 182 PRO A N 1
ATOM 1477 C CA . PRO A 1 182 ? -19.461 -2.261 -4.205 1.00 82.50 182 PRO A CA 1
ATOM 1478 C C . PRO A 1 182 ? -19.819 -0.902 -4.823 1.00 82.50 182 PRO A C 1
ATOM 1480 O O . PRO A 1 182 ? -20.788 -0.266 -4.416 1.00 82.50 182 PRO A O 1
ATOM 1483 N N . GLY A 1 183 ? -19.000 -0.423 -5.763 1.00 77.00 183 GLY A N 1
ATOM 1484 C CA . GLY A 1 183 ? -19.155 0.905 -6.376 1.00 77.00 183 GLY A CA 1
ATOM 1485 C C . GLY A 1 183 ? -18.483 2.063 -5.623 1.00 77.00 183 GLY A C 1
ATOM 1486 O O . GLY A 1 183 ? -18.468 3.184 -6.126 1.00 77.00 183 GLY A O 1
ATOM 1487 N N . ASN A 1 184 ? -17.874 1.823 -4.457 1.00 71.38 184 ASN A N 1
ATOM 1488 C CA . ASN A 1 184 ? -17.196 2.853 -3.669 1.00 71.38 184 ASN A CA 1
ATOM 1489 C C . ASN A 1 184 ? -15.775 2.430 -3.258 1.00 71.38 184 ASN A C 1
ATOM 1491 O O . ASN A 1 184 ? -15.517 2.003 -2.130 1.00 71.38 184 ASN A O 1
ATOM 1495 N N . GLY A 1 185 ? -14.827 2.616 -4.179 1.00 66.25 185 GLY A N 1
ATOM 1496 C CA . GLY A 1 185 ? -13.381 2.550 -3.929 1.00 66.25 185 GLY A CA 1
ATOM 1497 C C . GLY A 1 185 ? -12.679 1.292 -4.444 1.00 66.25 185 GLY A C 1
ATOM 1498 O O . GLY A 1 185 ? -11.575 1.416 -4.962 1.00 66.25 185 GLY A O 1
ATOM 1499 N N . LYS A 1 186 ? -13.305 0.115 -4.343 1.00 71.69 186 LYS A N 1
ATOM 1500 C CA . LYS A 1 186 ? -12.801 -1.152 -4.909 1.00 71.69 186 LYS A CA 1
ATOM 1501 C C . LYS A 1 186 ? -13.658 -1.601 -6.092 1.00 71.69 186 LYS A C 1
ATOM 1503 O O . LYS A 1 186 ? -14.803 -1.155 -6.216 1.00 71.69 186 LYS A O 1
ATOM 1508 N N . GLY A 1 187 ? -13.095 -2.433 -6.968 1.00 69.25 187 GLY A N 1
ATOM 1509 C CA . GLY A 1 187 ? -13.823 -2.976 -8.112 1.00 69.25 187 GLY A CA 1
ATOM 1510 C C . GLY A 1 187 ? -15.013 -3.802 -7.634 1.00 69.25 187 GLY A C 1
ATOM 1511 O O . GLY A 1 187 ? -14.940 -4.435 -6.584 1.00 69.25 187 GLY A O 1
ATOM 1512 N N . VAL A 1 188 ? -16.121 -3.795 -8.378 1.00 66.12 188 VAL A N 1
ATOM 1513 C CA . VAL A 1 188 ? -17.307 -4.601 -8.023 1.00 66.12 188 VAL A CA 1
ATOM 1514 C C . VAL A 1 188 ? -16.939 -6.090 -7.925 1.00 66.12 188 VAL A C 1
ATOM 1516 O O . VAL A 1 188 ? -17.430 -6.774 -7.033 1.00 66.12 188 VAL A O 1
ATOM 1519 N N . ASP A 1 189 ? -15.988 -6.542 -8.749 1.00 65.00 189 ASP A N 1
ATOM 1520 C CA . ASP A 1 189 ? -15.452 -7.910 -8.771 1.00 65.00 189 ASP A CA 1
ATOM 1521 C C . ASP A 1 189 ? -14.587 -8.284 -7.552 1.00 65.00 189 ASP A C 1
ATOM 1523 O O . ASP A 1 189 ? -14.361 -9.470 -7.294 1.00 65.00 189 ASP A O 1
ATOM 1527 N N . ASP A 1 190 ? -14.101 -7.298 -6.788 1.00 73.31 190 ASP A N 1
ATOM 1528 C CA . ASP A 1 190 ? -13.303 -7.553 -5.581 1.00 73.31 190 ASP A CA 1
ATOM 1529 C C . ASP A 1 190 ? -14.180 -8.049 -4.425 1.00 73.31 190 ASP A C 1
ATOM 1531 O O . ASP A 1 190 ? -13.687 -8.683 -3.483 1.00 73.31 190 ASP A O 1
ATOM 1535 N N . PHE A 1 191 ? -15.478 -7.741 -4.477 1.00 74.12 191 PHE A N 1
ATOM 1536 C CA . PHE A 1 191 ? -16.455 -8.142 -3.480 1.00 74.12 191 PHE A CA 1
ATOM 1537 C C . PHE A 1 191 ? -17.071 -9.497 -3.848 1.00 74.12 191 PHE A C 1
ATOM 1539 O O . PHE A 1 191 ? -17.182 -9.842 -5.024 1.00 74.12 191 PHE A O 1
ATOM 1546 N N . PRO A 1 192 ? -17.533 -10.278 -2.853 1.00 73.50 192 PRO A N 1
ATOM 1547 C CA . PRO A 1 192 ? -18.423 -11.400 -3.130 1.00 73.50 192 PRO A CA 1
ATOM 1548 C C . PRO A 1 192 ? -19.604 -10.924 -3.984 1.00 73.50 192 PRO A C 1
ATOM 1550 O O . PRO A 1 192 ? -20.065 -9.802 -3.788 1.00 73.50 192 PRO A O 1
ATOM 1553 N N . ALA A 1 193 ? -20.121 -11.759 -4.887 1.00 67.50 193 ALA A N 1
ATOM 1554 C CA . ALA A 1 193 ? -21.306 -11.394 -5.657 1.00 67.50 193 ALA A CA 1
ATOM 1555 C C . ALA A 1 193 ? -22.448 -11.007 -4.702 1.00 67.50 193 ALA A C 1
ATOM 1557 O O . ALA A 1 193 ? -22.811 -11.782 -3.808 1.00 67.50 193 ALA A O 1
ATOM 1558 N N . ALA A 1 194 ? -22.982 -9.797 -4.874 1.00 63.72 194 ALA A N 1
ATOM 1559 C CA . ALA A 1 194 ? -24.118 -9.316 -4.104 1.00 63.72 194 ALA A CA 1
ATOM 1560 C C . ALA A 1 194 ? -25.353 -10.131 -4.513 1.00 63.72 194 ALA A C 1
ATOM 1562 O O . ALA A 1 194 ? -25.958 -9.896 -5.553 1.00 63.72 194 ALA A O 1
ATOM 1563 N N . GLY A 1 195 ? -25.680 -11.157 -3.729 1.00 68.50 195 GLY A N 1
ATOM 1564 C CA . GLY A 1 195 ? -26.945 -11.876 -3.859 1.00 68.50 195 GLY A CA 1
ATOM 1565 C C . GLY A 1 195 ? -28.088 -11.110 -3.180 1.00 68.50 195 GLY A C 1
ATOM 1566 O O . GLY A 1 195 ? -27.820 -10.243 -2.348 1.00 68.50 195 GLY A O 1
ATOM 1567 N N . PRO A 1 196 ? -29.357 -11.485 -3.421 1.00 70.38 196 PRO A N 1
ATOM 1568 C CA . PRO A 1 196 ? -30.533 -10.825 -2.835 1.00 70.38 196 PRO A CA 1
ATOM 1569 C C . PRO A 1 196 ? -30.578 -10.842 -1.293 1.00 70.38 196 PRO A C 1
ATOM 1571 O O . PRO A 1 196 ? -31.352 -10.110 -0.690 1.00 70.38 196 PRO A O 1
ATOM 1574 N N . ARG A 1 197 ? -29.737 -11.657 -0.639 1.00 71.19 197 ARG A N 1
ATOM 1575 C CA . ARG A 1 197 ? -29.604 -11.757 0.827 1.00 71.19 197 ARG A CA 1
ATOM 1576 C C . ARG A 1 197 ? -28.293 -11.191 1.390 1.00 71.19 197 ARG A C 1
ATOM 1578 O O . ARG A 1 197 ? -28.013 -11.387 2.568 1.00 71.19 197 ARG A O 1
ATOM 1585 N N . ARG A 1 198 ? -27.444 -10.547 0.580 1.00 78.50 198 ARG A N 1
ATOM 1586 C CA . ARG A 1 198 ? -26.152 -10.012 1.047 1.00 78.50 198 ARG A CA 1
ATOM 1587 C C . ARG A 1 198 ? -26.213 -8.495 1.152 1.00 78.50 198 ARG A C 1
ATOM 1589 O O . ARG A 1 198 ? -26.290 -7.805 0.142 1.00 78.50 198 ARG A O 1
ATOM 1596 N N . ALA A 1 199 ? -26.134 -7.994 2.379 1.00 83.38 199 ALA A N 1
ATOM 1597 C CA . ALA A 1 199 ? -25.972 -6.576 2.666 1.00 83.38 199 ALA A CA 1
ATOM 1598 C C . ALA A 1 199 ? -24.501 -6.258 2.969 1.00 83.38 199 ALA A C 1
ATOM 1600 O O . ALA A 1 199 ? -23.767 -7.098 3.492 1.00 83.38 199 ALA A O 1
ATOM 1601 N N . TYR A 1 200 ? -24.084 -5.031 2.660 1.00 86.38 200 TYR A N 1
ATOM 1602 C CA . TYR A 1 200 ? -22.767 -4.511 3.019 1.00 86.38 200 TYR A CA 1
ATOM 1603 C C . TYR A 1 200 ? -22.934 -3.358 3.997 1.00 86.38 200 TYR A C 1
ATOM 1605 O O . TYR A 1 200 ? -23.783 -2.486 3.810 1.00 86.38 200 TYR A O 1
ATOM 1613 N N . ILE A 1 201 ? -22.087 -3.335 5.019 1.00 88.81 201 ILE A N 1
ATOM 1614 C CA . ILE A 1 201 ? -22.000 -2.208 5.940 1.00 88.81 201 ILE A CA 1
ATOM 1615 C C . ILE A 1 201 ? -21.260 -1.088 5.209 1.00 88.81 201 ILE A C 1
ATOM 1617 O O . ILE A 1 201 ? -20.159 -1.302 4.709 1.00 88.81 201 ILE A O 1
ATOM 1621 N N . LYS A 1 202 ? -21.871 0.095 5.116 1.00 90.44 202 LYS A N 1
ATOM 1622 C CA . LYS A 1 202 ? -21.248 1.282 4.509 1.00 90.44 202 LYS A CA 1
ATOM 1623 C C . LYS A 1 202 ? -20.419 2.054 5.527 1.00 90.44 202 LYS A C 1
ATOM 1625 O O . LYS A 1 202 ? -19.282 2.429 5.247 1.00 90.44 202 LYS A O 1
ATOM 1630 N N . GLU A 1 203 ? -20.994 2.285 6.699 1.00 92.56 203 GLU A N 1
ATOM 1631 C CA . GLU A 1 203 ? -20.372 3.044 7.774 1.00 92.56 203 GLU A CA 1
ATOM 1632 C C . GLU A 1 203 ? -20.884 2.594 9.139 1.00 92.56 203 GLU A C 1
ATOM 1634 O O . GLU A 1 203 ? -22.020 2.139 9.260 1.00 92.56 203 GLU A O 1
ATOM 1639 N N . LEU A 1 204 ? -20.031 2.739 10.149 1.00 92.94 204 LEU A N 1
ATOM 1640 C CA . LEU A 1 204 ? -20.367 2.610 11.562 1.00 92.94 204 LEU A CA 1
ATOM 1641 C C . LEU A 1 204 ? -19.864 3.853 12.289 1.00 92.94 204 LEU A C 1
ATOM 1643 O O . LEU A 1 204 ? -18.752 4.310 12.026 1.00 92.94 204 LEU A O 1
ATOM 1647 N N . SER A 1 205 ? -20.662 4.375 13.211 1.00 92.56 205 SER A N 1
ATOM 1648 C CA . SER A 1 205 ? -20.305 5.541 14.017 1.00 92.56 205 SER A CA 1
ATOM 1649 C C . SER A 1 205 ? -20.390 5.175 15.489 1.00 92.56 205 SER A C 1
ATOM 1651 O O . SER A 1 205 ? -21.452 4.796 15.976 1.00 92.56 205 SER A O 1
ATOM 1653 N N . PHE A 1 206 ? -19.267 5.292 16.192 1.00 90.56 206 PHE A N 1
ATOM 1654 C CA . PHE A 1 206 ? -19.168 5.011 17.619 1.00 90.56 206 PHE A CA 1
ATOM 1655 C C . PHE A 1 206 ? -19.064 6.314 18.393 1.00 90.56 206 PHE A C 1
ATOM 1657 O O . PHE A 1 206 ? -18.198 7.136 18.101 1.00 90.56 206 PHE A O 1
ATOM 1664 N N . ARG A 1 207 ? -19.922 6.484 19.397 1.00 88.94 207 ARG A N 1
ATOM 1665 C CA . ARG A 1 207 ? -19.777 7.531 20.408 1.00 88.94 207 ARG A CA 1
ATOM 1666 C C . ARG A 1 207 ? -18.825 7.034 21.487 1.00 88.94 207 ARG A C 1
ATOM 1668 O O . ARG A 1 207 ? -18.964 5.901 21.938 1.00 88.94 207 ARG A O 1
ATOM 1675 N N . CYS A 1 208 ? -17.882 7.866 21.908 1.00 81.62 208 CYS A N 1
ATOM 1676 C CA . CYS A 1 208 ? -16.956 7.519 22.980 1.00 81.62 208 CYS A CA 1
ATOM 1677 C C . CYS A 1 208 ? -16.679 8.729 23.861 1.00 81.62 208 CYS A C 1
ATOM 1679 O O . CYS A 1 208 ? -16.537 9.848 23.372 1.00 81.62 208 CYS A O 1
ATOM 1681 N N . GLU A 1 209 ? -16.611 8.482 25.162 1.00 81.88 209 GLU A N 1
ATOM 1682 C CA . GLU A 1 209 ? -16.285 9.498 26.165 1.00 81.88 209 GLU A CA 1
ATOM 1683 C C . GLU A 1 209 ? -14.767 9.644 26.313 1.00 81.88 209 GLU A C 1
ATOM 1685 O O . GLU A 1 209 ? -14.240 10.744 26.450 1.00 81.88 209 GLU A O 1
ATOM 1690 N N . GLU A 1 210 ? -14.038 8.533 26.196 1.00 80.38 210 GLU A N 1
ATOM 1691 C CA . GLU A 1 210 ? -12.585 8.506 26.320 1.00 80.38 210 GLU A CA 1
ATOM 1692 C C . GLU A 1 210 ? -11.903 8.799 24.974 1.00 80.38 210 GLU A C 1
ATOM 1694 O O . GLU A 1 210 ? -11.779 7.935 24.098 1.00 80.38 210 GLU A O 1
ATOM 1699 N N . ALA A 1 211 ? -11.417 10.031 24.823 1.00 82.69 211 ALA A N 1
ATOM 1700 C CA . ALA A 1 211 ? -10.696 10.493 23.633 1.00 82.69 211 ALA A CA 1
ATOM 1701 C C . ALA A 1 211 ? -9.410 9.691 23.353 1.00 82.69 211 ALA A C 1
ATOM 1703 O O . ALA A 1 211 ? -9.057 9.422 22.204 1.00 82.69 211 ALA A O 1
ATOM 1704 N N . VAL A 1 212 ? -8.728 9.267 24.421 1.00 87.38 212 VAL A N 1
ATOM 1705 C CA . VAL A 1 212 ? -7.431 8.574 24.358 1.00 87.38 212 VAL A CA 1
ATOM 1706 C C . VAL A 1 212 ? -7.545 7.221 23.654 1.00 87.38 212 VAL A C 1
ATOM 1708 O O . VAL A 1 212 ? -6.676 6.862 22.853 1.00 87.38 212 VAL A O 1
ATOM 1711 N N . ASN A 1 213 ? -8.638 6.486 23.895 1.00 86.56 213 ASN A N 1
ATOM 1712 C CA . ASN A 1 213 ? -8.881 5.210 23.227 1.00 86.56 213 ASN A CA 1
ATOM 1713 C C . ASN A 1 213 ? -9.038 5.409 21.711 1.00 86.56 213 ASN A C 1
ATOM 1715 O O . ASN A 1 213 ? -8.431 4.693 20.916 1.00 86.56 213 ASN A O 1
ATOM 1719 N N . MET A 1 214 ? -9.795 6.434 21.306 1.00 86.62 214 MET A N 1
ATOM 1720 C CA . MET A 1 214 ? -10.022 6.748 19.893 1.00 86.62 214 MET A CA 1
ATOM 1721 C C . MET A 1 214 ? -8.743 7.149 19.169 1.00 86.62 214 MET A C 1
ATOM 1723 O O . MET A 1 214 ? -8.484 6.675 18.060 1.00 86.62 214 MET A O 1
ATOM 1727 N N . ASP A 1 215 ? -7.920 7.983 19.800 1.00 89.00 215 ASP A N 1
ATOM 1728 C CA . ASP A 1 215 ? -6.652 8.407 19.217 1.00 89.00 215 ASP A CA 1
ATOM 1729 C C . ASP A 1 215 ? -5.670 7.232 19.090 1.00 89.00 215 ASP A C 1
ATOM 1731 O O . ASP A 1 215 ? -4.974 7.126 18.076 1.00 89.00 215 ASP A O 1
ATOM 1735 N N . THR A 1 216 ? -5.654 6.314 20.060 1.00 91.25 216 THR A N 1
ATOM 1736 C CA . THR A 1 216 ? -4.855 5.080 19.992 1.00 91.25 216 THR A CA 1
ATOM 1737 C C . THR A 1 216 ? -5.290 4.209 18.813 1.00 91.25 216 THR A C 1
ATOM 1739 O O . THR A 1 216 ? -4.469 3.891 17.954 1.00 91.25 216 THR A O 1
ATOM 1742 N N . VAL A 1 217 ? -6.589 3.912 18.693 1.00 91.88 217 VAL A N 1
ATOM 1743 C CA . VAL A 1 217 ? -7.138 3.098 17.591 1.00 91.88 217 VAL A CA 1
ATOM 1744 C C . VAL A 1 217 ? -6.867 3.737 16.224 1.00 91.88 217 VAL A C 1
ATOM 1746 O O . VAL A 1 217 ? -6.475 3.050 15.279 1.00 91.88 217 VAL A O 1
ATOM 1749 N N . LEU A 1 218 ? -7.011 5.061 16.102 1.00 91.88 218 LEU A N 1
ATOM 1750 C CA . LEU A 1 218 ? -6.711 5.787 14.864 1.00 91.88 218 LEU A CA 1
ATOM 1751 C C . LEU A 1 218 ? -5.226 5.729 14.483 1.00 91.88 218 LEU A C 1
ATOM 1753 O O . LEU A 1 218 ? -4.908 5.640 13.293 1.00 91.88 218 LEU A O 1
ATOM 1757 N N . ARG A 1 219 ? -4.317 5.798 15.463 1.00 92.88 219 ARG A N 1
ATOM 1758 C CA . ARG A 1 219 ? -2.869 5.661 15.233 1.00 92.88 219 ARG A CA 1
ATOM 1759 C C . ARG A 1 219 ? -2.524 4.246 14.780 1.00 92.88 219 ARG A C 1
ATOM 1761 O O . ARG A 1 219 ? -1.932 4.104 13.710 1.00 92.88 219 ARG A O 1
ATOM 1768 N N . SER A 1 220 ? -2.978 3.233 15.518 1.00 92.94 220 SER A N 1
ATOM 1769 C CA . SER A 1 220 ? -2.796 1.817 15.176 1.00 92.94 220 SER A CA 1
ATOM 1770 C C . SER A 1 220 ? -3.329 1.498 13.777 1.00 92.94 220 SER A C 1
ATOM 1772 O O . SER A 1 220 ? -2.671 0.822 12.990 1.00 92.94 220 SER A O 1
ATOM 1774 N N . PHE A 1 221 ? -4.473 2.070 13.393 1.00 93.75 221 PHE A N 1
ATOM 1775 C CA . PHE A 1 221 ? -5.030 1.866 12.058 1.00 93.75 221 PHE A CA 1
ATOM 1776 C C . PHE A 1 221 ? -4.185 2.457 10.943 1.00 93.75 221 PHE A C 1
ATOM 1778 O O . PHE A 1 221 ? -3.977 1.808 9.917 1.00 93.75 221 PHE A O 1
ATOM 1785 N N . LYS A 1 222 ? -3.674 3.676 11.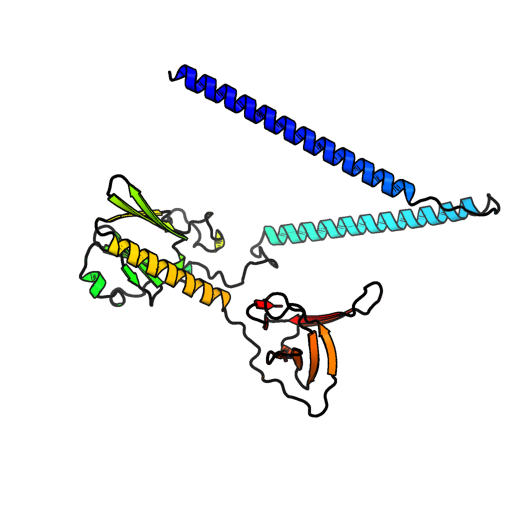127 1.00 92.12 222 LYS A N 1
ATOM 1786 C CA . LYS A 1 222 ? -2.778 4.299 10.145 1.00 92.12 222 LYS A CA 1
ATOM 1787 C C . LYS A 1 222 ? -1.478 3.512 9.997 1.00 92.12 222 LYS A C 1
ATOM 1789 O O . LYS A 1 222 ? -0.956 3.409 8.888 1.00 92.12 222 LYS A O 1
ATOM 1794 N N . GLU A 1 223 ? -0.972 2.946 11.087 1.00 92.62 223 GLU A N 1
ATOM 1795 C CA . GLU A 1 223 ? 0.201 2.077 11.069 1.00 92.62 223 GLU A CA 1
ATOM 1796 C C . GLU A 1 223 ? -0.060 0.789 10.282 1.00 92.62 223 GLU A C 1
ATOM 1798 O O . GLU A 1 223 ? 0.685 0.481 9.348 1.00 92.62 223 GLU A O 1
ATOM 1803 N N . VAL A 1 224 ? -1.165 0.096 10.572 1.00 91.31 224 VAL A N 1
ATOM 1804 C CA . VAL A 1 224 ? -1.581 -1.099 9.828 1.00 91.31 224 VAL A CA 1
ATOM 1805 C C . VAL A 1 224 ? -1.775 -0.772 8.348 1.00 91.31 224 VAL A C 1
ATOM 1807 O O . VAL A 1 224 ? -1.205 -1.450 7.498 1.00 91.31 224 VAL A O 1
ATOM 1810 N N . GLN A 1 225 ? -2.469 0.319 8.003 1.00 88.56 225 GLN A N 1
ATOM 1811 C CA . GLN A 1 225 ? -2.622 0.743 6.606 1.00 88.56 225 GLN A CA 1
ATOM 1812 C C . GLN A 1 225 ? -1.274 0.977 5.911 1.00 88.56 225 GLN A C 1
ATOM 1814 O O . GLN A 1 225 ? -1.089 0.571 4.761 1.00 88.56 225 GLN A O 1
ATOM 1819 N N . LYS A 1 226 ? -0.313 1.603 6.600 1.00 88.38 226 LYS A N 1
ATOM 1820 C CA . LYS A 1 226 ? 1.036 1.824 6.070 1.00 88.38 226 LYS A CA 1
ATOM 1821 C C . LYS A 1 226 ? 1.765 0.498 5.836 1.00 88.38 226 LYS A C 1
ATOM 1823 O O . LYS A 1 226 ? 2.341 0.317 4.764 1.00 88.38 226 LYS A O 1
ATOM 1828 N N . ARG A 1 227 ? 1.703 -0.436 6.791 1.00 86.62 227 ARG A N 1
ATOM 1829 C CA . ARG A 1 227 ? 2.312 -1.773 6.691 1.00 86.62 227 ARG A CA 1
ATOM 1830 C C . ARG A 1 227 ? 1.703 -2.584 5.546 1.00 86.62 227 ARG A C 1
ATOM 1832 O O . ARG A 1 227 ? 2.431 -3.203 4.776 1.00 86.62 227 ARG A O 1
ATOM 1839 N N . MET A 1 228 ? 0.384 -2.536 5.384 1.00 82.94 228 MET A N 1
ATOM 1840 C CA . MET A 1 228 ? -0.324 -3.241 4.311 1.00 82.94 228 MET A CA 1
ATOM 1841 C C . MET A 1 228 ? 0.024 -2.694 2.929 1.00 82.94 228 MET A C 1
ATOM 1843 O O . MET A 1 228 ? 0.261 -3.476 2.009 1.00 82.94 228 MET A O 1
ATOM 1847 N N . LYS A 1 229 ? 0.114 -1.366 2.798 1.00 81.75 229 LYS A N 1
ATOM 1848 C CA . LYS A 1 229 ? 0.547 -0.725 1.555 1.00 81.75 229 LYS A CA 1
ATOM 1849 C C . LYS A 1 229 ? 1.990 -1.096 1.209 1.00 81.75 229 LYS A C 1
ATOM 1851 O O . LYS A 1 229 ? 2.275 -1.413 0.063 1.00 81.75 229 LYS A O 1
ATOM 1856 N N . GLN A 1 230 ? 2.885 -1.129 2.198 1.00 77.12 230 GLN A N 1
ATOM 1857 C CA . GLN A 1 230 ? 4.266 -1.580 1.999 1.00 77.12 230 GLN A CA 1
ATOM 1858 C C . GLN A 1 230 ? 4.351 -3.051 1.577 1.00 77.12 230 GLN A C 1
ATOM 1860 O O . GLN A 1 230 ? 5.143 -3.375 0.698 1.00 77.12 230 GLN A O 1
ATOM 1865 N N . LYS A 1 231 ? 3.528 -3.933 2.159 1.00 75.75 231 LYS A N 1
ATOM 1866 C CA . LYS A 1 231 ? 3.443 -5.346 1.753 1.00 75.75 231 LYS A CA 1
ATOM 1867 C C . LYS A 1 231 ? 2.937 -5.503 0.311 1.00 75.75 231 LYS A C 1
ATOM 1869 O O . LYS A 1 231 ? 3.440 -6.357 -0.407 1.00 75.75 231 LYS A O 1
ATOM 1874 N N . GLU A 1 232 ? 1.980 -4.686 -0.134 1.00 68.50 232 GLU A N 1
ATOM 1875 C CA . GLU A 1 232 ? 1.490 -4.707 -1.526 1.00 68.50 232 GLU A CA 1
ATOM 1876 C C . GLU A 1 232 ? 2.499 -4.125 -2.514 1.00 68.50 232 GLU A C 1
ATOM 1878 O O . GLU A 1 232 ? 2.804 -4.743 -3.535 1.00 68.50 232 GLU A O 1
ATOM 1883 N N . ASP A 1 233 ? 3.070 -2.963 -2.196 1.00 63.34 233 ASP A N 1
ATOM 1884 C CA . ASP A 1 233 ? 4.097 -2.326 -3.020 1.00 63.34 233 ASP A CA 1
ATOM 1885 C C . ASP A 1 233 ? 5.359 -3.204 -3.092 1.00 63.34 233 ASP A C 1
ATOM 1887 O O . ASP A 1 233 ? 6.013 -3.266 -4.133 1.00 63.34 233 ASP A O 1
ATOM 1891 N N . GLY A 1 234 ? 5.657 -3.946 -2.024 1.00 54.66 234 GLY A N 1
ATOM 1892 C CA . GLY A 1 234 ? 6.718 -4.946 -1.935 1.00 54.66 234 GLY A CA 1
ATOM 1893 C C . GLY A 1 234 ? 6.350 -6.330 -2.471 1.00 54.66 234 GLY A C 1
ATOM 1894 O O . GLY A 1 234 ? 7.207 -7.207 -2.418 1.00 54.66 234 GLY A O 1
ATOM 1895 N N . GLY A 1 235 ? 5.128 -6.524 -2.995 1.00 49.97 235 GLY A N 1
ATOM 1896 C CA . GLY A 1 235 ? 4.654 -7.811 -3.512 1.00 49.97 235 GLY A CA 1
ATOM 1897 C C . GLY A 1 235 ? 5.713 -8.454 -4.399 1.00 49.97 235 GLY A C 1
ATOM 1898 O O . GLY A 1 235 ? 6.222 -7.762 -5.290 1.00 49.97 235 GLY A O 1
ATOM 1899 N N . GLU A 1 236 ? 6.066 -9.699 -4.053 1.00 47.56 236 GLU A N 1
ATOM 1900 C CA . GLU A 1 236 ? 7.222 -10.473 -4.516 1.00 47.56 236 GLU A CA 1
ATOM 1901 C C . GLU A 1 236 ? 7.677 -10.039 -5.900 1.00 47.56 236 GLU A C 1
ATOM 1903 O O . GLU A 1 236 ? 7.177 -10.487 -6.932 1.00 47.56 236 GLU A O 1
ATOM 1908 N N . VAL A 1 237 ? 8.681 -9.166 -5.933 1.00 50.84 237 VAL A N 1
ATOM 1909 C CA . VAL A 1 237 ? 9.555 -9.185 -7.087 1.00 50.84 237 VAL A CA 1
ATOM 1910 C C . VAL A 1 237 ? 10.278 -10.510 -6.964 1.00 50.84 237 VAL A C 1
ATOM 1912 O O . VAL A 1 237 ? 11.245 -10.603 -6.211 1.00 50.84 237 VAL A O 1
ATOM 1915 N N . GLN A 1 238 ? 9.772 -11.540 -7.647 1.00 49.97 238 GLN A N 1
ATOM 1916 C CA . GLN A 1 238 ? 10.547 -12.731 -7.963 1.00 49.97 238 GLN A CA 1
ATOM 1917 C C . GLN A 1 238 ? 11.706 -12.259 -8.842 1.00 49.97 238 GLN A C 1
ATOM 1919 O O . GLN A 1 238 ? 11.686 -12.379 -10.068 1.00 49.97 238 GLN A O 1
ATOM 1924 N N . GLN A 1 239 ? 12.697 -11.624 -8.211 1.00 52.88 239 GLN A N 1
ATOM 1925 C CA . GLN A 1 239 ? 14.012 -11.489 -8.788 1.00 52.88 239 GLN A CA 1
ATOM 1926 C C . GLN A 1 239 ? 14.419 -12.923 -9.063 1.00 52.88 239 GLN A C 1
ATOM 1928 O O . GLN A 1 239 ? 14.475 -13.742 -8.150 1.00 52.88 239 GLN A O 1
ATOM 1933 N N . SER A 1 240 ? 14.593 -13.236 -10.341 1.00 54.12 240 SER A N 1
ATOM 1934 C CA . SER A 1 240 ? 15.194 -14.484 -10.779 1.00 54.12 240 SER A CA 1
ATOM 1935 C C . 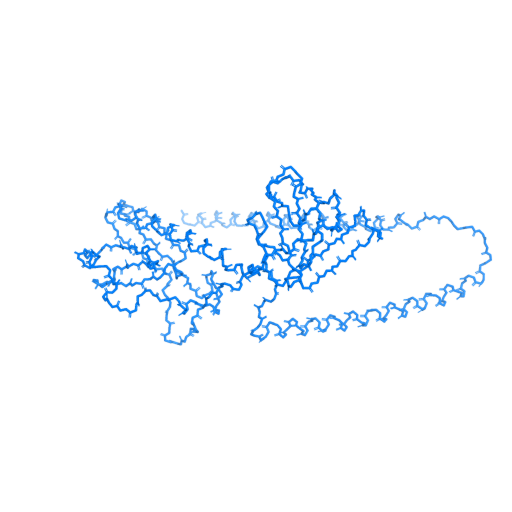SER A 1 240 ? 16.406 -14.758 -9.891 1.00 54.12 240 SER A C 1
ATOM 1937 O O . SER A 1 240 ? 17.364 -13.986 -9.916 1.00 54.12 240 SER A O 1
ATOM 1939 N N . THR A 1 241 ? 16.312 -15.798 -9.067 1.00 53.16 241 THR A N 1
ATOM 1940 C CA . THR A 1 241 ? 17.238 -16.187 -7.995 1.00 53.16 241 THR A CA 1
ATOM 1941 C C . THR A 1 241 ? 18.529 -16.783 -8.560 1.00 53.16 241 THR A C 1
ATOM 1943 O O . THR A 1 241 ? 18.917 -17.904 -8.246 1.00 53.16 241 THR A O 1
ATOM 1946 N N . GLY A 1 242 ? 19.193 -16.045 -9.448 1.00 61.22 242 GLY A N 1
ATOM 1947 C CA . GLY A 1 242 ? 20.470 -16.421 -10.038 1.00 61.22 242 GLY A CA 1
ATOM 1948 C C . GLY A 1 242 ? 21.506 -15.333 -9.805 1.00 61.22 242 GLY A C 1
ATOM 1949 O O . GLY A 1 242 ? 21.269 -14.167 -10.103 1.00 61.22 242 GLY A O 1
ATOM 1950 N N . GLU A 1 243 ? 22.676 -15.702 -9.299 1.00 75.00 243 GLU A N 1
ATOM 1951 C CA . GLU A 1 243 ? 23.814 -14.789 -9.301 1.00 75.00 243 GLU A CA 1
ATOM 1952 C C . GLU A 1 243 ? 24.403 -14.664 -10.714 1.00 75.00 243 GLU A C 1
ATOM 1954 O O . GLU A 1 243 ? 24.414 -15.607 -11.516 1.00 75.00 243 GLU A O 1
ATOM 1959 N N . LEU A 1 244 ? 24.898 -13.470 -11.034 1.00 81.75 244 LEU A N 1
ATOM 1960 C CA . LEU A 1 244 ? 25.538 -13.195 -12.312 1.00 81.75 244 LEU A CA 1
ATOM 1961 C C . LEU A 1 244 ? 26.911 -13.885 -12.384 1.00 81.75 244 LEU A C 1
ATOM 1963 O O . LEU A 1 244 ? 27.818 -13.581 -11.606 1.00 81.75 244 LEU A O 1
ATOM 1967 N N . ARG A 1 245 ? 27.084 -14.786 -13.352 1.00 83.81 245 ARG A N 1
ATOM 1968 C CA . ARG A 1 245 ? 28.342 -15.478 -13.646 1.00 83.81 245 ARG A CA 1
ATOM 1969 C C . ARG A 1 245 ? 29.233 -14.571 -14.478 1.00 83.81 245 ARG A C 1
ATOM 1971 O O . ARG A 1 245 ? 29.054 -14.432 -15.688 1.00 83.81 245 ARG A O 1
ATOM 1978 N N . ARG A 1 246 ? 30.183 -13.931 -13.799 1.00 82.94 246 ARG A N 1
ATOM 1979 C CA . ARG A 1 246 ? 31.133 -12.998 -14.408 1.00 82.94 246 ARG A CA 1
ATOM 1980 C C . ARG A 1 246 ? 32.109 -13.732 -15.323 1.00 82.94 246 ARG A C 1
ATOM 1982 O O . ARG A 1 246 ? 32.686 -14.742 -14.935 1.00 82.94 246 ARG A O 1
ATOM 1989 N N . LEU A 1 247 ? 32.317 -13.175 -16.508 1.00 82.75 247 LEU A N 1
ATOM 1990 C CA . LEU A 1 247 ? 33.418 -13.548 -17.395 1.00 82.75 247 LEU A CA 1
ATOM 1991 C C . LEU A 1 247 ? 34.687 -12.784 -16.992 1.00 82.75 247 LEU A C 1
ATOM 1993 O O . LEU A 1 247 ? 34.588 -11.659 -16.508 1.00 82.75 247 LEU A O 1
ATOM 1997 N N . GLY A 1 248 ? 35.864 -13.386 -17.196 1.00 75.06 248 GLY A N 1
ATOM 1998 C CA . GLY A 1 248 ? 37.157 -12.719 -16.981 1.00 75.06 248 GLY A CA 1
ATOM 1999 C C . GLY A 1 248 ? 37.480 -11.673 -18.056 1.00 75.06 248 GLY A C 1
ATOM 2000 O O . GLY A 1 248 ? 38.065 -10.642 -17.751 1.00 75.06 248 GLY A O 1
ATOM 2001 N N . SER A 1 249 ? 37.026 -11.912 -19.291 1.00 81.56 249 SER A N 1
ATOM 2002 C CA . SER A 1 249 ? 37.003 -10.940 -20.388 1.00 81.56 249 SER A CA 1
ATOM 2003 C C . SER A 1 249 ? 35.555 -10.745 -20.825 1.00 81.56 249 SER A C 1
ATOM 2005 O O . SER A 1 249 ? 34.857 -11.722 -21.103 1.00 81.56 249 SER A O 1
ATOM 2007 N N . PHE A 1 250 ? 35.082 -9.503 -20.826 1.00 84.94 250 PHE A N 1
ATOM 2008 C CA . PHE A 1 250 ? 33.693 -9.164 -21.116 1.00 84.94 250 PHE A CA 1
ATOM 2009 C C . PHE A 1 250 ? 33.614 -7.968 -22.070 1.00 84.94 250 PHE A C 1
ATOM 2011 O O . PHE A 1 250 ? 34.344 -6.991 -21.889 1.00 84.94 250 PHE A O 1
ATOM 2018 N N . PRO A 1 251 ? 32.705 -7.994 -23.059 1.00 88.44 251 PRO A N 1
ATOM 2019 C CA . PRO A 1 251 ? 32.362 -6.802 -23.821 1.00 88.44 251 PRO A CA 1
ATOM 2020 C C . PRO A 1 251 ? 31.786 -5.731 -22.889 1.00 88.44 251 PRO A C 1
ATOM 2022 O O . PRO A 1 251 ? 30.883 -6.016 -22.094 1.00 88.44 251 PRO A O 1
ATOM 2025 N N . CYS A 1 252 ? 32.294 -4.501 -22.986 1.00 90.25 252 CYS A N 1
ATOM 2026 C CA . CYS A 1 252 ? 31.816 -3.377 -22.190 1.00 90.25 252 CYS A CA 1
ATOM 2027 C C . CYS A 1 252 ? 31.471 -2.165 -23.062 1.00 90.25 252 CYS A C 1
ATOM 2029 O O . CYS A 1 252 ? 32.183 -1.820 -24.005 1.00 90.25 252 CYS A O 1
ATOM 2031 N N . LEU A 1 253 ? 30.364 -1.505 -22.726 1.00 90.75 253 LEU A N 1
ATOM 2032 C CA . LEU A 1 253 ? 29.944 -0.239 -23.317 1.00 90.75 253 LEU A CA 1
ATOM 2033 C C . LEU A 1 253 ? 29.973 0.836 -22.235 1.00 90.75 253 LEU A C 1
ATOM 2035 O O . LEU A 1 253 ? 29.272 0.728 -21.230 1.00 90.75 253 LEU A O 1
ATOM 2039 N N . ARG A 1 254 ? 30.803 1.858 -22.435 1.00 90.44 254 ARG A N 1
ATOM 2040 C CA . ARG A 1 254 ? 30.988 2.978 -21.501 1.00 90.44 254 ARG A CA 1
ATOM 2041 C C . ARG A 1 254 ? 30.108 4.163 -21.897 1.00 90.44 254 ARG A C 1
ATOM 2043 O O . ARG A 1 254 ? 29.638 4.231 -23.026 1.00 90.44 254 ARG A O 1
ATOM 2050 N N . ASP A 1 255 ? 29.935 5.089 -20.958 1.00 88.19 255 ASP A N 1
ATOM 2051 C CA . ASP A 1 255 ? 29.201 6.348 -21.146 1.00 88.19 255 ASP A CA 1
ATOM 2052 C C . ASP A 1 255 ? 27.734 6.160 -21.581 1.00 88.19 255 ASP A C 1
ATOM 2054 O O . ASP A 1 255 ? 27.184 6.868 -22.420 1.00 88.19 255 ASP A O 1
ATOM 2058 N N . LEU A 1 256 ? 27.077 5.159 -20.991 1.00 89.44 256 LEU A N 1
ATOM 2059 C CA . LEU A 1 256 ? 25.674 4.860 -21.250 1.00 89.44 256 LEU A CA 1
ATOM 2060 C C . LEU A 1 256 ? 24.779 5.494 -20.192 1.00 89.44 256 LEU A C 1
ATOM 2062 O O . LEU A 1 256 ? 25.016 5.345 -18.995 1.00 89.44 256 LEU A O 1
ATOM 2066 N N . SER A 1 257 ? 23.690 6.134 -20.618 1.00 88.31 257 SER A N 1
ATOM 2067 C CA . SER A 1 257 ? 22.645 6.595 -19.703 1.00 88.31 257 SER A CA 1
ATOM 2068 C C . SER A 1 257 ? 21.542 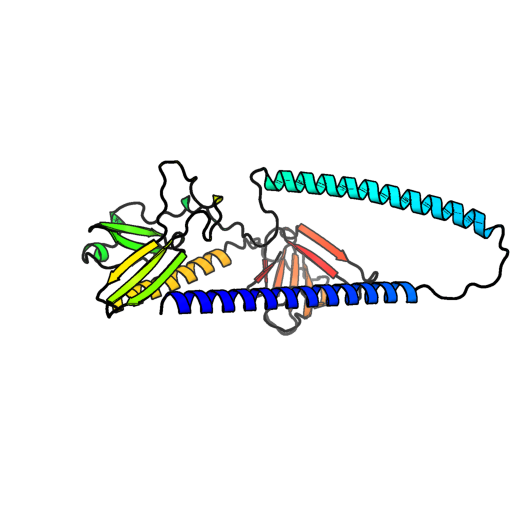5.546 -19.555 1.00 88.31 257 SER A C 1
ATOM 2070 O O . SER A 1 257 ? 20.891 5.202 -20.543 1.00 88.31 257 SER A O 1
ATOM 2072 N N . MET A 1 258 ? 21.273 5.081 -18.335 1.00 86.00 258 MET A N 1
ATOM 2073 C CA . MET A 1 258 ? 20.192 4.125 -18.079 1.00 86.00 258 MET A CA 1
ATOM 2074 C C . MET A 1 258 ? 18.859 4.829 -17.796 1.00 86.00 258 MET A C 1
ATOM 2076 O O . MET A 1 258 ? 18.801 5.859 -17.114 1.00 86.00 258 MET A O 1
ATOM 2080 N N . ARG A 1 259 ? 17.765 4.243 -18.291 1.00 85.75 259 ARG A N 1
ATOM 2081 C CA . ARG A 1 259 ? 16.390 4.606 -17.932 1.00 85.75 259 ARG A CA 1
ATOM 2082 C C . ARG A 1 259 ? 15.640 3.343 -17.493 1.00 85.75 259 ARG A C 1
ATOM 2084 O O . ARG A 1 259 ? 15.714 2.353 -18.213 1.00 85.75 259 ARG A O 1
ATOM 2091 N N . PRO A 1 260 ? 14.903 3.371 -16.369 1.00 81.44 260 PRO A N 1
ATOM 2092 C CA . PRO A 1 260 ? 14.662 4.510 -15.482 1.00 81.44 260 PRO A CA 1
ATOM 2093 C C . PRO A 1 260 ? 15.887 4.905 -14.646 1.00 81.44 260 PRO A C 1
ATOM 2095 O O . PRO A 1 260 ? 16.801 4.120 -14.426 1.00 81.44 260 PRO A O 1
ATOM 2098 N N . ILE A 1 261 ? 15.892 6.165 -14.210 1.00 79.31 261 ILE A N 1
ATOM 2099 C CA . ILE A 1 261 ? 17.001 6.793 -13.485 1.00 79.31 261 ILE A CA 1
ATOM 2100 C C . ILE A 1 261 ? 17.104 6.220 -12.064 1.00 79.31 261 ILE A C 1
ATOM 2102 O O . ILE A 1 261 ? 16.087 6.039 -11.386 1.00 79.31 261 ILE A O 1
ATOM 2106 N N . PHE A 1 262 ? 18.333 6.004 -11.593 1.00 70.00 262 PHE A N 1
ATOM 2107 C CA . PHE A 1 262 ? 18.614 5.705 -10.195 1.00 70.00 262 PHE A CA 1
ATOM 2108 C C . PHE A 1 262 ? 18.410 6.954 -9.327 1.00 70.00 262 PHE A C 1
ATOM 2110 O O . PHE A 1 262 ? 19.147 7.933 -9.431 1.00 70.00 262 PHE A O 1
ATOM 2117 N N . GLY A 1 263 ? 17.402 6.921 -8.454 1.00 65.38 263 GLY A N 1
ATOM 2118 C CA . GLY A 1 263 ? 17.134 7.995 -7.498 1.00 65.38 263 GLY A CA 1
ATOM 2119 C C . GLY A 1 263 ? 16.526 9.258 -8.118 1.00 65.38 263 GLY A C 1
ATOM 2120 O O . GLY A 1 263 ? 15.915 9.239 -9.190 1.00 65.38 263 GLY A O 1
ATOM 2121 N N . THR A 1 264 ? 16.628 10.368 -7.389 1.00 56.50 264 THR A N 1
ATOM 2122 C CA . THR A 1 264 ? 15.959 11.629 -7.729 1.00 56.50 264 THR A CA 1
ATOM 2123 C C . THR A 1 264 ? 16.937 12.575 -8.430 1.00 56.50 264 THR A C 1
ATOM 2125 O O . THR A 1 264 ? 17.796 13.173 -7.792 1.00 56.50 264 THR A O 1
ATOM 2128 N N . GLY A 1 265 ? 16.795 12.739 -9.747 1.00 58.22 265 GLY A N 1
ATOM 2129 C CA . GLY A 1 265 ? 17.265 13.936 -10.461 1.00 58.22 265 GLY A CA 1
ATOM 2130 C C . GLY A 1 265 ? 18.672 13.931 -11.075 1.00 58.22 265 GLY A C 1
ATOM 2131 O O . GLY A 1 265 ? 18.966 14.861 -11.820 1.00 58.22 265 GLY A O 1
ATOM 2132 N N . ARG A 1 266 ? 19.531 12.923 -10.857 1.00 65.56 266 ARG A N 1
ATOM 2133 C CA . ARG A 1 266 ? 20.839 12.836 -11.548 1.00 65.56 266 ARG A CA 1
ATOM 2134 C C . ARG A 1 266 ? 20.805 11.836 -12.699 1.00 65.56 266 ARG A C 1
ATOM 2136 O O . ARG A 1 266 ? 20.290 10.740 -12.534 1.00 65.56 266 ARG A O 1
ATOM 2143 N N . ARG A 1 267 ? 21.363 12.200 -13.863 1.00 66.00 267 ARG A N 1
ATOM 2144 C CA . ARG A 1 267 ? 21.508 11.270 -14.996 1.00 66.00 267 ARG A CA 1
ATOM 2145 C C . ARG A 1 267 ? 22.347 10.073 -14.554 1.00 66.00 267 ARG A C 1
ATOM 2147 O O . ARG A 1 267 ? 23.469 10.239 -14.088 1.00 66.00 267 ARG A O 1
ATOM 2154 N N . SER A 1 268 ? 21.789 8.881 -14.710 1.00 74.50 268 SER A N 1
ATOM 2155 C CA . SER A 1 268 ? 22.451 7.620 -14.396 1.00 74.50 268 SER A CA 1
ATOM 2156 C C . SER A 1 268 ? 23.373 7.212 -15.536 1.00 74.50 268 SER A C 1
ATOM 2158 O O . SER A 1 268 ? 23.000 6.372 -16.350 1.00 74.50 268 SER A O 1
ATOM 2160 N N . VAL A 1 269 ? 24.528 7.868 -15.630 1.00 86.19 269 VAL A N 1
ATOM 2161 C CA . VAL A 1 269 ? 25.584 7.507 -16.583 1.00 86.19 269 VAL A CA 1
ATOM 2162 C C . VAL A 1 269 ? 26.418 6.376 -15.986 1.00 86.19 269 VAL A C 1
ATOM 2164 O O . VAL A 1 269 ? 26.722 6.393 -14.794 1.00 86.19 269 VAL A O 1
ATOM 2167 N N . GLY A 1 270 ? 26.759 5.373 -16.784 1.00 89.56 270 GLY A N 1
ATOM 2168 C CA . GLY A 1 270 ? 27.440 4.175 -16.318 1.00 89.56 270 GLY A CA 1
ATOM 2169 C C . GLY A 1 270 ? 28.031 3.339 -17.446 1.00 89.56 270 GLY A C 1
ATOM 2170 O O . GLY A 1 270 ? 28.083 3.763 -18.601 1.00 89.56 270 GLY A O 1
ATOM 2171 N N . THR A 1 271 ? 28.496 2.149 -17.082 1.00 91.00 271 THR A N 1
ATOM 2172 C CA . THR A 1 271 ? 29.068 1.159 -18.001 1.00 91.00 271 THR A CA 1
ATOM 2173 C C . THR A 1 271 ? 28.207 -0.099 -17.988 1.00 91.00 271 THR A C 1
ATOM 2175 O O . THR A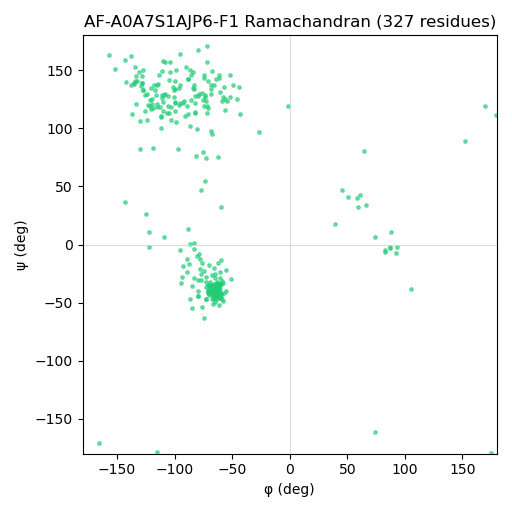 1 271 ? 27.839 -0.577 -16.916 1.00 91.00 271 THR A O 1
ATOM 2178 N N . LEU A 1 272 ? 27.878 -0.628 -19.167 1.00 91.75 272 LEU A N 1
ATOM 2179 C CA . LEU A 1 272 ? 27.181 -1.901 -19.336 1.00 91.75 272 LEU A CA 1
ATOM 2180 C C . LEU A 1 272 ? 28.193 -2.998 -19.674 1.00 91.75 272 LEU A C 1
ATOM 2182 O O . LEU A 1 272 ? 28.912 -2.894 -20.664 1.00 91.75 272 LEU A O 1
ATOM 2186 N N . GLU A 1 273 ? 28.224 -4.048 -18.865 1.00 92.38 273 GLU A N 1
ATOM 2187 C CA . GLU A 1 273 ? 29.102 -5.210 -18.994 1.00 92.38 273 GLU A CA 1
ATOM 2188 C C . GLU A 1 273 ? 28.268 -6.433 -19.387 1.00 92.38 273 GLU A C 1
ATOM 2190 O O . GLU A 1 273 ? 27.252 -6.730 -18.752 1.00 92.38 273 GLU A O 1
ATOM 2195 N N . ALA A 1 274 ? 28.678 -7.147 -20.436 1.00 92.62 274 ALA A N 1
ATOM 2196 C CA . ALA A 1 274 ? 28.039 -8.391 -20.857 1.00 92.62 274 ALA A CA 1
ATOM 2197 C C . ALA A 1 274 ? 28.785 -9.605 -20.284 1.00 92.62 274 ALA A C 1
ATOM 2199 O O . ALA A 1 274 ? 29.964 -9.820 -20.558 1.00 92.62 274 ALA A O 1
ATOM 2200 N N . HIS A 1 275 ? 28.090 -10.411 -19.488 1.00 92.19 275 HIS A N 1
ATOM 2201 C CA . HIS A 1 275 ? 28.624 -11.600 -18.831 1.00 92.19 275 HIS A CA 1
ATOM 2202 C C . HIS A 1 275 ? 27.952 -12.880 -19.350 1.00 92.19 275 HIS A C 1
ATOM 2204 O O . HIS A 1 275 ? 27.102 -12.837 -20.232 1.00 92.19 275 HIS A O 1
ATOM 2210 N N . GLN A 1 276 ? 28.322 -14.045 -18.809 1.00 90.00 276 GLN A N 1
ATOM 2211 C CA . GLN A 1 276 ? 27.901 -15.338 -19.362 1.00 90.00 276 GLN A CA 1
ATOM 2212 C C . GLN A 1 276 ? 26.378 -15.541 -19.330 1.00 90.00 276 GLN A C 1
ATOM 2214 O O . GLN A 1 276 ? 25.809 -16.137 -20.238 1.00 90.00 276 GLN A O 1
ATOM 2219 N N . ASN A 1 277 ? 25.719 -15.078 -18.266 1.00 90.00 277 ASN A N 1
ATOM 2220 C CA . ASN A 1 277 ? 24.292 -15.302 -18.026 1.00 90.00 277 ASN A CA 1
ATOM 2221 C C . ASN A 1 277 ? 23.478 -14.006 -17.886 1.00 90.00 277 ASN A C 1
ATOM 2223 O O . ASN A 1 277 ? 22.318 -14.065 -17.469 1.00 90.00 277 ASN A O 1
ATOM 2227 N N . GLY A 1 278 ? 24.050 -12.845 -18.207 1.00 91.31 278 GLY A N 1
ATOM 2228 C CA . GLY A 1 278 ? 23.360 -11.573 -18.034 1.00 91.31 278 GLY A CA 1
ATOM 2229 C C . GLY A 1 278 ? 24.206 -10.342 -18.328 1.00 91.31 278 GLY A C 1
ATOM 2230 O O . GLY A 1 278 ? 25.386 -10.428 -18.657 1.00 91.31 278 GLY A O 1
ATOM 2231 N N . PHE A 1 279 ? 23.585 -9.182 -18.156 1.00 91.56 279 PHE A N 1
ATOM 2232 C CA . PHE A 1 279 ? 24.223 -7.876 -18.191 1.00 91.56 279 PHE A CA 1
ATOM 2233 C C . PHE A 1 279 ? 24.385 -7.311 -16.781 1.00 91.56 279 PHE A C 1
ATOM 2235 O O . PHE A 1 279 ? 23.534 -7.531 -15.917 1.00 91.56 279 PHE A O 1
ATOM 2242 N N . ARG A 1 280 ? 25.439 -6.528 -16.567 1.00 90.62 280 ARG A N 1
ATOM 2243 C CA . ARG A 1 280 ? 25.623 -5.699 -15.375 1.00 90.62 280 ARG A CA 1
ATOM 2244 C C . ARG A 1 280 ? 25.763 -4.246 -15.784 1.00 90.62 280 ARG A C 1
ATOM 2246 O O . ARG A 1 280 ? 26.640 -3.907 -16.569 1.00 90.62 280 ARG A O 1
ATOM 2253 N N . PHE A 1 281 ? 24.914 -3.386 -15.240 1.00 89.69 281 PHE A N 1
ATOM 2254 C CA . PHE A 1 281 ? 25.062 -1.944 -15.367 1.00 89.69 281 PHE A CA 1
ATOM 2255 C C . PHE A 1 281 ? 25.692 -1.378 -14.095 1.00 89.69 281 PHE A C 1
ATOM 2257 O O . PHE A 1 281 ? 25.088 -1.435 -13.020 1.00 89.69 281 PHE A O 1
ATOM 2264 N N . ASN A 1 282 ? 26.898 -0.832 -14.230 1.00 88.62 282 ASN A N 1
ATOM 2265 C CA . ASN A 1 282 ? 27.646 -0.189 -13.155 1.00 88.62 282 ASN A CA 1
ATOM 2266 C C . ASN A 1 282 ? 27.494 1.328 -13.267 1.00 88.62 282 ASN A C 1
ATOM 2268 O O . ASN A 1 282 ? 27.845 1.919 -14.291 1.00 88.62 282 ASN A O 1
ATOM 2272 N N . LEU A 1 283 ? 26.976 1.966 -12.217 1.00 85.88 283 LEU A N 1
ATOM 2273 C CA . LEU A 1 283 ? 26.767 3.409 -12.200 1.00 85.88 283 LEU A CA 1
ATOM 2274 C C . LEU A 1 283 ? 28.095 4.154 -11.992 1.00 85.88 283 LEU A C 1
ATOM 2276 O O . LEU A 1 283 ? 28.844 3.852 -11.063 1.00 85.88 283 LEU A O 1
ATOM 2280 N N . SER A 1 284 ? 28.383 5.157 -12.824 1.00 76.69 284 SER A N 1
ATOM 2281 C CA . SER A 1 284 ? 29.597 5.964 -12.686 1.00 76.69 284 SER A CA 1
ATOM 2282 C C . SER A 1 284 ? 29.486 6.862 -11.449 1.00 76.69 284 SER A C 1
ATOM 2284 O O . SER A 1 284 ? 28.582 7.695 -11.356 1.00 76.69 284 SER A O 1
ATOM 2286 N N . GLY A 1 285 ? 30.375 6.669 -10.470 1.00 70.06 285 GLY A N 1
ATOM 2287 C CA . GLY A 1 285 ? 30.398 7.442 -9.221 1.00 70.06 285 GLY A CA 1
ATOM 2288 C C . GLY A 1 285 ? 29.519 6.901 -8.082 1.00 70.06 285 GLY A C 1
ATOM 2289 O O . GLY A 1 285 ? 29.341 7.598 -7.085 1.00 70.06 285 GLY A O 1
ATOM 2290 N N . GLY A 1 286 ? 28.978 5.681 -8.192 1.00 67.25 286 GLY A N 1
ATOM 2291 C CA . GLY A 1 286 ? 28.195 5.041 -7.129 1.00 67.25 286 GLY A CA 1
ATOM 2292 C C . GLY A 1 286 ? 28.526 3.558 -6.946 1.00 67.25 286 GLY A C 1
ATOM 2293 O O . GLY A 1 286 ? 29.088 2.921 -7.828 1.00 67.25 286 GLY A O 1
ATOM 2294 N N . LYS A 1 287 ? 28.149 2.992 -5.790 1.00 69.12 287 LYS A N 1
ATOM 2295 C CA . LYS A 1 287 ? 28.229 1.540 -5.513 1.00 69.12 287 LYS A CA 1
ATOM 2296 C C . LYS A 1 287 ? 27.015 0.770 -6.063 1.00 69.12 287 LYS A C 1
ATOM 2298 O O . LYS A 1 287 ? 26.949 -0.454 -5.953 1.00 69.12 287 LYS A O 1
ATOM 2303 N N . ASP A 1 288 ? 26.044 1.487 -6.625 1.00 78.44 288 ASP A N 1
ATOM 2304 C CA . ASP A 1 288 ? 24.824 0.905 -7.164 1.00 78.44 288 ASP A CA 1
ATOM 2305 C C . ASP A 1 288 ? 25.112 0.177 -8.481 1.00 78.44 288 ASP A C 1
ATOM 2307 O O . ASP A 1 288 ? 25.677 0.734 -9.425 1.00 78.44 288 ASP A O 1
ATOM 2311 N N . LYS A 1 289 ? 24.689 -1.084 -8.528 1.00 84.56 289 LYS A N 1
ATOM 2312 C CA . LYS A 1 289 ? 24.787 -1.967 -9.689 1.00 84.56 289 LYS A CA 1
ATOM 2313 C C . LYS A 1 289 ? 23.423 -2.575 -9.978 1.00 84.56 289 LYS A C 1
ATOM 2315 O O . LYS A 1 289 ? 22.665 -2.857 -9.046 1.00 84.56 289 LYS A O 1
ATOM 2320 N N . VAL A 1 290 ? 23.112 -2.782 -11.252 1.00 86.94 290 VAL A N 1
ATOM 2321 C CA . VAL A 1 290 ? 21.912 -3.513 -11.678 1.00 86.94 290 VAL A CA 1
ATOM 2322 C C . VAL A 1 290 ? 22.320 -4.699 -12.524 1.00 86.94 290 VAL A C 1
ATOM 2324 O O . VAL A 1 290 ? 22.917 -4.539 -13.585 1.00 86.94 290 VAL A O 1
ATOM 2327 N N . ASP A 1 291 ? 21.961 -5.881 -12.036 1.00 88.31 291 ASP A N 1
ATOM 2328 C CA . ASP A 1 291 ? 22.208 -7.149 -12.704 1.00 88.31 291 ASP A CA 1
ATOM 2329 C C . ASP A 1 291 ? 20.923 -7.608 -13.395 1.00 88.31 291 ASP A C 1
ATOM 2331 O O . ASP A 1 291 ? 19.857 -7.685 -12.780 1.00 88.31 291 ASP A O 1
ATOM 2335 N N . VAL A 1 292 ? 21.025 -7.908 -14.687 1.00 89.44 292 VAL A N 1
ATOM 2336 C CA . VAL A 1 292 ? 19.916 -8.342 -15.537 1.00 89.44 292 VAL A CA 1
ATOM 2337 C C . VAL A 1 292 ? 20.277 -9.681 -16.159 1.00 89.44 292 VAL A C 1
ATOM 2339 O O . VAL A 1 292 ? 21.104 -9.753 -17.061 1.00 89.44 292 VAL A O 1
ATOM 2342 N N . LEU A 1 293 ? 19.650 -10.758 -15.695 1.00 90.44 293 LEU A N 1
ATOM 2343 C CA . LEU A 1 293 ? 19.872 -12.098 -16.241 1.00 90.44 293 LEU A CA 1
ATOM 2344 C C . LEU A 1 293 ? 19.184 -12.265 -17.597 1.00 90.44 293 LEU A C 1
ATOM 2346 O O . LEU A 1 293 ? 18.054 -11.810 -17.783 1.00 90.44 293 LEU A O 1
ATOM 2350 N N . TYR A 1 294 ? 19.813 -13.001 -18.514 1.00 90.38 294 TYR A N 1
ATOM 2351 C CA . TYR A 1 294 ? 19.234 -13.297 -19.830 1.00 90.38 294 TYR A CA 1
ATOM 2352 C C . TYR A 1 294 ? 17.916 -14.071 -19.735 1.00 90.38 294 TYR A C 1
ATOM 2354 O O . TYR A 1 294 ? 16.998 -13.825 -20.512 1.00 90.38 294 TYR A O 1
ATOM 2362 N N . SER A 1 295 ? 17.775 -14.948 -18.737 1.00 89.25 295 SER A N 1
ATOM 2363 C CA . SER A 1 295 ? 16.534 -15.694 -18.484 1.00 89.25 295 SER A CA 1
ATOM 2364 C C . SER A 1 295 ? 15.329 -14.783 -18.220 1.00 89.25 295 SER A C 1
ATOM 2366 O O . SER A 1 295 ? 14.200 -15.131 -18.589 1.00 89.25 295 SER A O 1
ATOM 2368 N N . SER A 1 296 ? 15.581 -13.615 -17.626 1.00 87.81 296 SER A N 1
ATOM 2369 C CA . SER A 1 296 ? 14.581 -12.626 -17.222 1.00 87.81 296 SER A CA 1
ATOM 2370 C C . SER A 1 296 ? 14.248 -11.618 -18.317 1.00 87.81 296 SER A C 1
ATOM 2372 O O . SER A 1 296 ? 13.239 -10.924 -18.204 1.00 87.81 296 SER A O 1
ATOM 2374 N N . VAL A 1 297 ? 15.038 -11.552 -19.391 1.00 90.38 297 VAL A N 1
ATOM 2375 C CA . VAL A 1 297 ? 14.741 -10.716 -20.559 1.00 90.38 297 VAL A CA 1
ATOM 2376 C C . VAL A 1 297 ? 13.711 -11.434 -21.433 1.00 90.38 297 VAL A C 1
ATOM 2378 O O . VAL A 1 297 ? 13.857 -12.605 -21.781 1.00 90.38 297 VAL A O 1
ATOM 2381 N N . ARG A 1 298 ? 12.625 -10.736 -21.769 1.00 90.31 298 ARG A N 1
ATOM 2382 C CA . ARG A 1 298 ? 11.619 -11.186 -22.738 1.00 90.31 298 ARG A CA 1
ATOM 2383 C C . ARG A 1 298 ? 12.048 -10.816 -24.150 1.00 90.31 298 ARG A C 1
ATOM 2385 O O . ARG A 1 298 ? 12.131 -11.695 -24.995 1.00 90.31 298 ARG A O 1
ATOM 2392 N N . ASN A 1 299 ? 12.324 -9.530 -24.373 1.00 91.19 299 ASN A N 1
ATOM 2393 C CA . ASN A 1 299 ? 12.742 -8.995 -25.666 1.00 91.19 299 ASN A CA 1
ATOM 2394 C C . ASN A 1 299 ? 13.929 -8.046 -25.466 1.00 91.19 299 ASN A C 1
ATOM 2396 O O . ASN A 1 299 ? 13.912 -7.241 -24.536 1.00 91.19 299 ASN A O 1
ATOM 2400 N N . ALA A 1 300 ? 14.899 -8.090 -26.376 1.00 92.12 300 ALA A N 1
ATOM 2401 C CA . ALA A 1 300 ? 15.947 -7.085 -26.503 1.00 92.12 300 ALA A CA 1
ATOM 2402 C C . ALA A 1 300 ? 15.780 -6.387 -27.857 1.00 92.12 300 ALA A C 1
ATOM 2404 O O . ALA A 1 300 ? 15.772 -7.051 -28.891 1.00 92.12 300 ALA A O 1
ATOM 2405 N N . ILE A 1 301 ? 15.585 -5.070 -27.845 1.00 92.81 301 ILE A N 1
ATOM 2406 C CA . ILE A 1 301 ? 15.363 -4.261 -29.047 1.00 92.81 301 ILE A CA 1
ATOM 2407 C C . ILE A 1 301 ? 16.531 -3.295 -29.182 1.00 92.81 301 ILE A C 1
ATOM 2409 O O . ILE A 1 301 ? 16.866 -2.592 -28.228 1.00 92.81 301 ILE A O 1
ATOM 2413 N N . PHE A 1 302 ? 17.133 -3.271 -30.364 1.00 92.62 302 PHE A N 1
ATOM 2414 C CA . PHE A 1 302 ? 18.170 -2.321 -30.733 1.00 92.62 302 PHE A CA 1
ATOM 2415 C C . PHE A 1 302 ? 17.605 -1.349 -31.765 1.00 92.62 302 PHE A C 1
ATOM 2417 O O . PHE A 1 302 ? 17.126 -1.773 -32.815 1.00 92.62 302 PHE A O 1
ATOM 2424 N N . GLU A 1 303 ? 17.648 -0.061 -31.447 1.00 91.00 303 GLU A N 1
ATOM 2425 C CA . GLU A 1 303 ? 17.253 1.022 -32.342 1.00 91.00 303 GLU A CA 1
ATOM 2426 C C . GLU A 1 303 ? 18.512 1.812 -32.732 1.00 91.00 303 GLU A C 1
ATOM 2428 O O . GLU A 1 303 ? 19.124 2.456 -31.864 1.00 91.00 303 GLU A O 1
ATOM 2433 N N . PRO A 1 304 ? 18.947 1.729 -34.004 1.00 89.75 304 PRO A N 1
ATOM 2434 C CA . PRO A 1 304 ? 20.076 2.502 -34.498 1.00 89.75 304 PRO A CA 1
ATOM 2435 C C . PRO A 1 304 ? 19.712 3.987 -34.647 1.00 89.75 304 PRO A C 1
ATOM 2437 O O . PRO A 1 304 ? 18.553 4.388 -34.567 1.00 89.75 304 PRO A O 1
ATOM 2440 N N . CYS A 1 305 ? 20.725 4.814 -34.902 1.00 87.06 305 CYS A N 1
ATOM 2441 C CA . CYS A 1 305 ? 20.611 6.268 -35.053 1.00 87.06 305 CYS A CA 1
ATOM 2442 C C . CYS A 1 305 ? 20.034 6.682 -36.432 1.00 87.06 305 CYS A C 1
ATOM 2444 O O . CYS A 1 305 ? 20.598 7.527 -37.123 1.00 87.06 305 CYS A O 1
ATOM 2446 N N . GLU A 1 306 ? 18.943 6.059 -36.885 1.00 80.56 306 GLU A N 1
ATOM 2447 C CA . GLU A 1 306 ? 18.302 6.360 -38.175 1.00 80.56 306 GLU A CA 1
ATOM 2448 C C . GLU A 1 306 ? 17.130 7.331 -37.971 1.00 80.56 306 GLU A C 1
ATOM 2450 O O . GLU A 1 306 ? 15.970 6.945 -37.854 1.00 80.56 306 GLU A O 1
ATOM 2455 N N . GLY A 1 307 ? 17.447 8.627 -37.878 1.00 76.56 307 GLY A N 1
ATOM 2456 C CA . GLY A 1 307 ? 16.461 9.703 -37.689 1.00 76.56 307 GLY A CA 1
ATOM 2457 C C . GLY A 1 307 ? 16.203 10.103 -36.230 1.00 76.56 307 GLY A C 1
ATOM 2458 O O . GLY A 1 307 ? 15.464 11.055 -35.976 1.00 76.56 307 GLY A O 1
ATOM 2459 N N . SER A 1 308 ? 16.843 9.435 -35.270 1.00 76.56 308 SER A N 1
ATOM 2460 C CA . SER A 1 308 ? 16.899 9.817 -33.855 1.00 76.56 308 SER A CA 1
ATOM 2461 C C . SER A 1 308 ? 18.307 10.322 -33.496 1.00 76.56 308 SER A C 1
ATOM 2463 O O . SER A 1 308 ? 19.269 10.018 -34.185 1.00 76.56 308 SER A O 1
ATOM 2465 N N . MET A 1 309 ? 18.454 11.126 -32.434 1.00 81.88 309 MET A N 1
ATOM 2466 C CA . MET A 1 309 ? 19.775 11.599 -31.960 1.00 81.88 309 MET A CA 1
ATOM 2467 C C . MET A 1 309 ? 20.464 10.620 -30.992 1.00 81.88 309 MET A C 1
ATOM 2469 O O . MET A 1 309 ? 21.525 10.929 -30.453 1.00 81.88 309 MET A O 1
ATOM 2473 N N . VAL A 1 310 ? 19.839 9.480 -30.689 1.00 84.19 310 VAL A N 1
ATOM 2474 C CA . VAL A 1 310 ? 20.297 8.554 -29.647 1.00 84.19 310 VAL A CA 1
ATOM 2475 C C . VAL A 1 310 ? 20.175 7.113 -30.121 1.00 84.19 310 VAL A C 1
ATOM 2477 O O . VAL A 1 310 ? 19.155 6.729 -30.679 1.00 84.19 310 VAL A O 1
ATOM 2480 N N . VAL A 1 311 ? 21.198 6.306 -29.842 1.00 89.06 311 VAL A N 1
ATOM 2481 C CA . VAL A 1 311 ? 21.143 4.847 -30.007 1.00 89.06 311 VAL A CA 1
ATOM 2482 C C . VAL A 1 311 ? 20.498 4.244 -28.764 1.00 89.06 311 VAL A C 1
ATOM 2484 O O . VAL A 1 311 ? 20.857 4.611 -27.641 1.00 89.06 311 VAL A O 1
ATOM 2487 N N . LEU A 1 312 ? 19.548 3.324 -28.945 1.00 90.25 312 LEU A N 1
ATOM 2488 C CA . LEU A 1 312 ? 18.759 2.777 -27.844 1.00 90.25 312 LEU A CA 1
ATOM 2489 C C . LEU A 1 312 ? 18.823 1.248 -27.808 1.00 90.25 312 LEU A C 1
ATOM 2491 O O . LEU A 1 312 ? 18.551 0.564 -28.789 1.00 90.25 312 LEU A O 1
ATOM 2495 N N . ILE A 1 313 ? 19.155 0.714 -26.631 1.00 91.69 313 ILE A N 1
ATOM 2496 C CA . ILE A 1 313 ? 19.040 -0.711 -26.309 1.00 91.69 313 ILE A CA 1
ATOM 2497 C C . ILE A 1 313 ? 17.929 -0.842 -25.269 1.00 91.69 313 ILE A C 1
ATOM 2499 O O . ILE A 1 313 ? 18.083 -0.408 -24.127 1.00 91.69 313 ILE A O 1
ATOM 2503 N N . HIS A 1 314 ? 16.794 -1.415 -25.665 1.00 91.94 314 HIS A N 1
ATOM 2504 C CA . HIS A 1 314 ? 15.657 -1.648 -24.782 1.00 91.94 314 HIS A CA 1
ATOM 2505 C C . HIS A 1 314 ? 15.592 -3.114 -24.370 1.00 91.94 314 HIS A C 1
ATOM 2507 O O . HIS A 1 314 ? 15.395 -3.993 -25.210 1.00 91.94 314 HIS A O 1
ATOM 2513 N N . LEU A 1 315 ? 15.700 -3.374 -23.071 1.00 91.94 315 LEU A N 1
ATOM 2514 C CA . LEU A 1 315 ? 15.507 -4.701 -22.498 1.00 91.94 315 LEU A CA 1
ATOM 2515 C C . LEU A 1 315 ? 14.134 -4.744 -21.837 1.00 91.94 315 LEU A C 1
ATOM 2517 O O . LEU A 1 315 ? 13.936 -4.147 -20.784 1.00 91.94 315 LEU A O 1
ATOM 2521 N N . ARG A 1 316 ? 13.193 -5.453 -22.459 1.00 90.69 316 ARG A N 1
ATOM 2522 C CA . ARG A 1 316 ? 11.883 -5.719 -21.867 1.00 90.69 316 ARG A CA 1
ATOM 2523 C C . ARG A 1 316 ? 11.977 -6.958 -20.997 1.00 90.69 316 ARG A C 1
ATOM 2525 O O . ARG A 1 316 ? 12.306 -8.033 -21.498 1.00 90.69 316 ARG A O 1
ATOM 2532 N N . MET A 1 317 ? 11.611 -6.835 -19.733 1.00 88.00 317 MET A N 1
ATOM 2533 C CA . MET A 1 317 ? 11.682 -7.904 -18.748 1.00 88.00 317 MET A CA 1
ATOM 2534 C C . MET A 1 317 ? 10.421 -8.780 -18.757 1.00 88.00 317 MET A C 1
ATOM 2536 O O . MET A 1 317 ? 9.320 -8.331 -19.085 1.00 88.00 317 MET A O 1
ATOM 2540 N N . LYS A 1 318 ? 10.579 -10.064 -18.410 1.00 85.00 318 LYS A N 1
ATOM 2541 C CA . LYS A 1 318 ? 9.461 -10.993 -18.160 1.00 85.00 318 LYS A CA 1
ATOM 2542 C C . LYS A 1 318 ? 8.778 -10.664 -16.835 1.00 85.00 318 LYS A C 1
ATOM 2544 O O . LYS A 1 318 ? 7.559 -10.541 -16.792 1.00 85.00 318 LYS A O 1
ATOM 2549 N N . ASN A 1 319 ? 9.590 -10.474 -15.799 1.00 82.12 319 ASN A N 1
ATOM 2550 C CA . ASN A 1 319 ? 9.168 -10.094 -14.458 1.00 82.12 319 ASN A CA 1
ATOM 2551 C C . ASN A 1 319 ? 9.695 -8.690 -14.149 1.00 82.12 319 ASN A C 1
ATOM 2553 O O . ASN A 1 319 ? 10.797 -8.356 -14.592 1.00 82.12 319 ASN A O 1
ATOM 2557 N N . PRO A 1 320 ? 8.956 -7.869 -13.387 1.00 80.44 320 PRO A N 1
ATOM 2558 C CA . PRO A 1 320 ? 9.447 -6.555 -13.003 1.00 80.44 320 PRO A CA 1
ATOM 2559 C C . PRO A 1 320 ? 10.726 -6.701 -12.178 1.00 80.44 320 PRO A C 1
ATOM 2561 O O . PRO A 1 320 ? 10.828 -7.609 -11.365 1.00 80.44 320 PRO A O 1
ATOM 2564 N N . ILE A 1 321 ? 11.687 -5.801 -12.347 1.00 80.44 321 ILE A N 1
ATOM 2565 C CA . ILE A 1 321 ? 12.887 -5.709 -11.514 1.00 80.44 321 ILE A CA 1
ATOM 2566 C C . ILE A 1 321 ? 12.846 -4.440 -10.665 1.00 80.44 321 ILE A C 1
ATOM 2568 O O . ILE A 1 321 ? 12.281 -3.414 -11.053 1.00 80.44 321 ILE A O 1
ATOM 2572 N N . MET A 1 322 ? 13.446 -4.504 -9.478 1.00 77.06 322 MET A N 1
ATOM 2573 C CA . MET A 1 322 ? 13.612 -3.339 -8.613 1.00 77.06 322 MET A CA 1
ATOM 2574 C C . MET A 1 322 ? 14.837 -2.540 -9.052 1.00 77.06 322 MET A C 1
ATOM 2576 O O . MET A 1 322 ? 15.963 -3.000 -8.894 1.00 77.06 322 MET A O 1
ATOM 2580 N N . VAL A 1 323 ? 14.620 -1.320 -9.536 1.00 76.25 323 VAL A N 1
ATOM 2581 C CA . VAL A 1 323 ? 15.680 -0.354 -9.849 1.00 76.25 323 VAL A CA 1
ATOM 2582 C C . VAL A 1 323 ? 15.471 0.874 -8.971 1.00 76.25 323 VAL A C 1
ATOM 2584 O O . VAL A 1 323 ? 14.427 1.522 -9.040 1.00 76.25 323 VAL A O 1
ATOM 2587 N N . ALA A 1 324 ? 16.435 1.179 -8.097 1.00 67.12 324 ALA A N 1
ATOM 2588 C CA . ALA A 1 324 ? 16.414 2.350 -7.211 1.00 67.12 324 ALA A CA 1
ATOM 2589 C C . ALA A 1 324 ? 15.069 2.592 -6.491 1.00 67.12 324 ALA A C 1
ATOM 2591 O O . ALA A 1 324 ? 14.558 3.713 -6.449 1.00 67.12 324 ALA A O 1
ATOM 2592 N N . LYS A 1 325 ? 14.503 1.524 -5.907 1.00 67.94 325 LYS A N 1
ATOM 2593 C CA . LYS A 1 325 ? 13.224 1.506 -5.162 1.00 67.94 325 LYS A CA 1
ATOM 2594 C C . LYS A 1 325 ? 11.954 1.594 -6.022 1.00 67.94 325 LYS A C 1
ATOM 2596 O O . LYS A 1 325 ? 10.863 1.681 -5.466 1.00 67.94 325 LYS A O 1
ATOM 2601 N N . LYS A 1 326 ? 12.063 1.545 -7.353 1.00 72.62 326 LYS A N 1
ATOM 2602 C CA . LYS A 1 326 ? 10.918 1.481 -8.272 1.00 72.62 326 LYS A CA 1
ATOM 2603 C C . LYS A 1 326 ? 10.900 0.157 -9.030 1.00 72.62 326 LYS A C 1
ATOM 2605 O O . LYS A 1 326 ? 11.932 -0.314 -9.500 1.00 72.62 326 LYS A O 1
ATOM 2610 N N . LYS A 1 327 ? 9.705 -0.415 -9.172 1.00 76.56 327 LYS A N 1
ATOM 2611 C CA . LYS A 1 327 ? 9.454 -1.575 -10.034 1.00 76.56 327 LYS A CA 1
ATOM 2612 C C . LYS A 1 327 ? 9.485 -1.132 -11.498 1.00 76.56 327 LYS A C 1
ATOM 2614 O O . LYS A 1 327 ? 8.812 -0.164 -11.850 1.00 76.56 327 LYS A O 1
ATOM 2619 N N . THR A 1 328 ? 10.262 -1.832 -12.318 1.00 76.75 328 THR A N 1
ATOM 2620 C CA . THR A 1 328 ? 10.468 -1.541 -13.746 1.00 76.75 328 THR A CA 1
ATOM 2621 C C . THR A 1 328 ? 10.322 -2.818 -14.564 1.00 76.75 328 THR A C 1
ATOM 2623 O O . THR A 1 328 ? 10.782 -3.864 -14.116 1.00 76.75 328 THR A O 1
ATOM 2626 N N . LEU A 1 329 ? 9.692 -2.727 -15.738 1.00 77.88 329 LEU A N 1
ATOM 2627 C CA . LEU A 1 329 ? 9.559 -3.800 -16.730 1.00 77.88 329 LEU A CA 1
ATOM 2628 C C . LEU A 1 329 ? 10.353 -3.472 -17.992 1.00 77.88 329 LEU A C 1
ATOM 2630 O O . LEU A 1 329 ? 10.462 -2.264 -18.296 1.00 77.88 329 LEU A O 1
#

Radius of gyration: 32.61 Å; Cα contacts (8 Å, |Δi|>4): 339; chains: 1; bounding box: 76×56×102 Å

Mean predicted aligned error: 19.83 Å

pLDDT: mean 76.54, std 14.93, range [33.06, 94.62]